Protein AF-H3CJP9-F1 (afdb_monomer)

Mean predicted aligned error: 6.94 Å

Organism: Tetraodon nigroviridis (NCBI:txid99883)

InterPro domains:
  IPR003092 Two pore domain potassium channel, TASK family [PR01095] (7-29)
  IPR003092 Two pore domain potassium channel, TASK family [PR01095] (127-143)
  IPR003092 Two pore domain potassium channel, TASK family [PR01095] (226-240)
  IPR003280 Two pore domain potassium channel [PR01333] (94-122)
  IPR003280 Two pore domain potassium channel [PR01333] (202-211)
  IPR003280 Two pore domain potassium channel [PTHR11003] (4-244)
  IPR013099 Potassium channel domain [PF07885] (80-137)
  IPR013099 Potassium channel domain [PF07885] (171-249)

Foldseek 3Di:
DVVVVVVVVVVVVVVVVVVVVCCVVCVVVVVVVVVVVVVVVVVVCVVCVVQDPVNVVVVVVVVVVCQQVQFDPPDPDRQPGQPDPLSVVVCLLLLLCLLCLVSYDDPDPVRVVVSVVSSVPSNVVLVVVLLVLLVVVVVVLVVVLVVVLVVDPCSVVSSVVSVVVVVVVLCCLQAVVQLVVCCVQVVDDSVVSNVCSCSLLVSVNNNPDDPPSDSVDDDDSVVSVVVSVSSSVSNSVVVNVVVVVVVVVD

Radius of gyration: 23.49 Å; Cα contacts (8 Å, |Δi|>4): 176; chains: 1; bounding box: 61×37×72 Å

Nearest PDB structures (foldseek):
  4xdj-assembly1_A  TM=9.220E-01  e=3.237E-15  Homo sapiens
  4xdl-assembly1_B  TM=9.250E-01  e=2.927E-15  Homo sapiens
  6wm0-assembly1_A  TM=8.971E-01  e=6.810E-16  Mus musculus
  8qz2-assembly1_B  TM=9.172E-01  e=4.603E-15  Homo sapiens
  6v3i-assembly1_B  TM=8.885E-01  e=1.421E-12  Mus musculus

Solvent-accessible surface area (backbone atoms only — not comparable to full-atom values): 13667 Å² total; per-residue (Å²): 110,74,66,59,55,51,52,50,52,52,51,52,49,52,53,51,52,51,50,53,51,49,46,68,70,45,50,62,50,56,55,52,50,52,52,55,49,51,51,52,51,54,47,49,43,66,74,37,76,89,47,49,74,65,58,52,49,52,50,50,48,51,51,52,54,34,43,59,68,37,36,66,80,88,59,95,62,80,55,84,40,59,81,40,75,69,49,43,50,47,51,52,48,28,50,28,64,56,21,50,37,68,70,69,64,68,83,46,72,68,48,42,55,49,47,54,58,47,37,67,57,33,31,61,51,41,53,54,46,34,52,52,49,16,52,51,53,50,50,52,53,50,52,52,25,54,59,47,32,75,76,40,96,57,39,72,63,46,35,53,50,47,53,51,50,54,51,54,50,46,47,42,64,58,40,57,52,50,22,55,52,39,24,70,76,72,66,44,51,67,69,54,23,46,47,40,43,48,37,47,59,70,33,64,17,80,35,87,68,60,86,94,66,56,81,92,56,91,77,62,72,67,54,58,53,49,50,52,50,47,53,55,54,37,38,18,50,50,47,36,52,52,54,54,51,48,68,71,73,109

pLDDT: mean 86.93, std 8.56, range [51.41, 97.75]

Sequence (250 aa):
IPSILLLGVIYMAYVLIGGLVFWNLEGDLGRKDIELLLQSKNRLLKTYTCLNQEGLEDLAQVFIDASKRGLSVKGNHTTDGFWKFTSSAVFAATVVTTIGYGNMSPSSTAGQIFCVFFALFGIPLNVVVLNRVGKYMLAIVKNICTLLEGKTKHKKCACVSVHLVSYLSGVVLFFLVPMTVFQQQEGWSYSQAIYYCFITLSTVGFGDFVADNNPDKVYPEWYSVLMTSWIFFGLAWLSLLINHSIDLLE

Secondary structure (DSSP, 8-state):
-HHHHHHHHHHHHHHHHHHHHHHHHHHHHHHHHHHHHHHHHHHHHHH-TT--HHHHHHHHHHHHHHHHTT---SSS-----S--HHHHHHHHHHHHTT---SSS---SHHHHHHHHHHHHHHHHHHHHHHHHHHHHHHHHHHHHHHHHHTT-S-HHHHHHHHHHHHHHHHHIIIIIHHHHHHHHHH---HHHHHHHHHHHHTT---SSS-TT--TTS---HHHHHHHHHHHHHHHHHHHHHHHHHHHHH-

Structure (mmCIF, N/CA/C/O backbone):
data_AF-H3CJP9-F1
#
_entry.id   AF-H3CJP9-F1
#
loop_
_atom_site.group_PDB
_atom_site.id
_atom_site.type_symbol
_atom_site.label_atom_id
_atom_site.label_alt_id
_atom_site.label_comp_id
_atom_site.label_asym_id
_atom_site.label_entity_id
_atom_site.label_seq_id
_atom_site.pdbx_PDB_ins_code
_atom_site.Cartn_x
_atom_site.Cartn_y
_atom_site.Cartn_z
_atom_site.occupancy
_atom_site.B_iso_or_equiv
_atom_site.auth_seq_id
_atom_site.auth_comp_id
_atom_site.auth_asym_id
_atom_site.auth_atom_id
_atom_site.pdbx_PDB_model_num
ATOM 1 N N . ILE A 1 1 ? -31.375 -16.017 -0.346 1.00 59.56 1 ILE A N 1
ATOM 2 C CA . ILE A 1 1 ? -31.175 -16.157 -1.814 1.00 59.56 1 ILE A CA 1
ATOM 3 C C . ILE A 1 1 ? -31.499 -14.851 -2.555 1.00 59.56 1 ILE A C 1
ATOM 5 O O . ILE A 1 1 ? -30.600 -14.375 -3.238 1.00 59.56 1 ILE A O 1
ATOM 9 N N . PRO A 1 2 ? -32.672 -14.197 -2.378 1.00 65.44 2 PRO A N 1
ATOM 10 C CA . PRO A 1 2 ? -32.975 -12.935 -3.076 1.00 65.44 2 PRO A CA 1
ATOM 11 C C . PRO A 1 2 ? -32.046 -11.776 -2.675 1.00 65.44 2 PRO A C 1
ATOM 13 O O . PRO A 1 2 ? -31.619 -11.001 -3.522 1.00 65.44 2 PRO A O 1
ATOM 16 N N . SER A 1 3 ? -31.672 -11.704 -1.392 1.00 80.94 3 SER A N 1
ATOM 17 C CA . SER A 1 3 ? -30.760 -10.687 -0.849 1.00 80.94 3 SER A CA 1
ATOM 1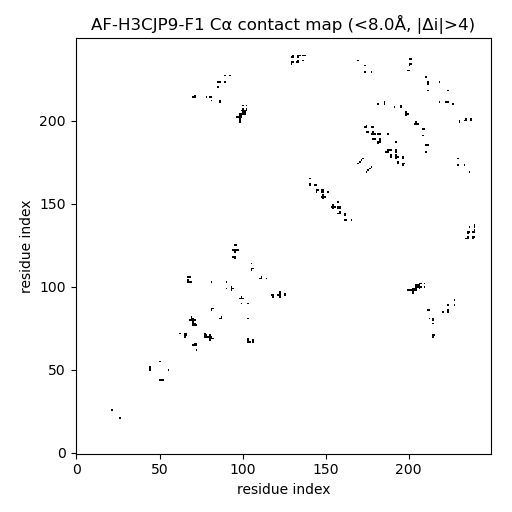8 C C . SER A 1 3 ? -29.322 -10.811 -1.365 1.00 80.94 3 SER A C 1
ATOM 20 O O . SER A 1 3 ? -28.697 -9.804 -1.674 1.00 80.94 3 SER A O 1
ATOM 22 N N . ILE A 1 4 ? -28.809 -12.038 -1.514 1.00 88.94 4 ILE A N 1
ATOM 23 C CA . ILE A 1 4 ? -27.453 -12.298 -2.032 1.00 88.94 4 ILE A CA 1
ATOM 24 C C . ILE A 1 4 ? -27.369 -11.926 -3.516 1.00 88.94 4 ILE A C 1
ATOM 26 O O . ILE A 1 4 ? -26.396 -11.312 -3.945 1.00 88.94 4 ILE A O 1
ATOM 30 N N . LEU A 1 5 ? -28.404 -12.259 -4.293 1.00 90.06 5 LEU A N 1
ATOM 31 C CA . LEU A 1 5 ? -28.456 -11.919 -5.713 1.00 90.06 5 LEU A CA 1
ATOM 32 C C . LEU A 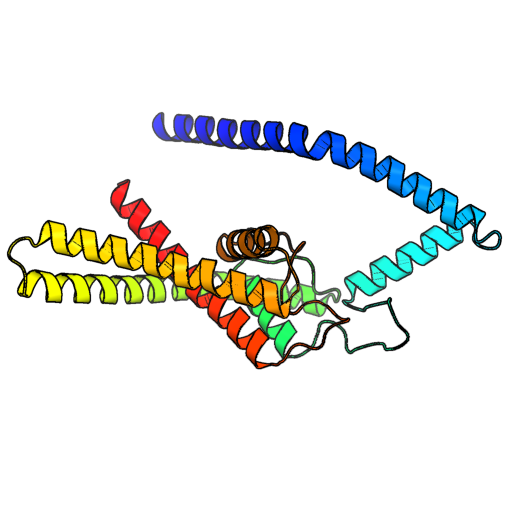1 5 ? -28.550 -10.399 -5.916 1.00 90.06 5 LEU A C 1
ATOM 34 O O . LEU A 1 5 ? -27.840 -9.856 -6.757 1.00 90.06 5 LEU A O 1
ATOM 38 N N . LEU A 1 6 ? -29.342 -9.703 -5.090 1.00 91.69 6 LEU A N 1
ATOM 39 C CA . LEU A 1 6 ? -29.398 -8.239 -5.079 1.00 91.69 6 LEU A CA 1
ATOM 40 C C . LEU A 1 6 ? -28.038 -7.609 -4.737 1.00 91.69 6 LEU A C 1
ATOM 42 O O . LEU A 1 6 ? -27.599 -6.700 -5.438 1.00 91.69 6 LEU A O 1
ATOM 46 N N . LEU A 1 7 ? -27.346 -8.112 -3.708 1.00 90.50 7 LEU A N 1
ATOM 47 C CA . LEU A 1 7 ? -26.014 -7.630 -3.330 1.00 90.50 7 LEU A CA 1
ATOM 48 C C . LEU A 1 7 ? -24.996 -7.833 -4.465 1.00 90.50 7 LEU A C 1
ATOM 50 O O . LEU A 1 7 ? -24.211 -6.933 -4.755 1.00 90.50 7 LEU A O 1
ATOM 54 N N . GLY A 1 8 ? -25.057 -8.978 -5.151 1.00 92.94 8 GLY A N 1
ATOM 55 C CA . GLY A 1 8 ? -24.225 -9.261 -6.321 1.00 92.94 8 GLY A CA 1
ATOM 56 C C . GLY A 1 8 ? -24.466 -8.283 -7.473 1.00 92.94 8 GLY A C 1
ATOM 57 O O . GLY A 1 8 ? -23.509 -7.789 -8.065 1.00 92.94 8 GLY A O 1
ATOM 58 N N . VAL A 1 9 ? -25.727 -7.941 -7.760 1.00 95.19 9 VAL A N 1
ATOM 59 C CA . VAL A 1 9 ? -26.068 -6.943 -8.791 1.00 95.19 9 VAL A CA 1
ATOM 60 C C . VAL A 1 9 ? -25.552 -5.553 -8.412 1.00 95.19 9 VAL A C 1
ATOM 62 O O . VAL A 1 9 ? -24.960 -4.882 -9.256 1.00 95.19 9 VAL A O 1
ATOM 65 N N . ILE A 1 10 ? -25.716 -5.133 -7.152 1.00 94.88 10 ILE A N 1
ATOM 66 C CA . ILE A 1 10 ? -25.197 -3.845 -6.660 1.00 94.88 10 ILE A CA 1
ATOM 67 C C . ILE A 1 10 ? -23.668 -3.795 -6.783 1.00 94.88 10 ILE A C 1
ATOM 69 O O . ILE A 1 10 ? -23.127 -2.805 -7.273 1.00 94.88 10 ILE A O 1
ATOM 73 N N . TYR A 1 11 ? -22.970 -4.866 -6.396 1.00 93.50 11 TYR A N 1
ATOM 74 C CA . TYR A 1 11 ? -21.513 -4.955 -6.507 1.00 93.50 11 TYR A CA 1
ATOM 75 C C . TYR A 1 11 ? -21.036 -4.880 -7.964 1.00 93.50 11 TYR A C 1
ATOM 77 O O . TYR A 1 11 ? -20.139 -4.101 -8.284 1.00 93.50 11 TYR A O 1
ATOM 85 N N . MET A 1 12 ? -21.673 -5.629 -8.869 1.00 96.00 12 MET A N 1
ATOM 86 C CA . MET A 1 12 ? -21.357 -5.573 -10.299 1.00 96.00 12 MET A CA 1
ATOM 87 C C . MET A 1 12 ? -21.584 -4.173 -10.875 1.00 96.00 12 MET A C 1
ATOM 89 O O . MET A 1 12 ? -20.733 -3.667 -11.604 1.00 96.00 12 MET A O 1
ATOM 93 N N . ALA A 1 13 ? -22.693 -3.518 -10.519 1.00 96.69 13 ALA A N 1
ATOM 94 C CA . ALA A 1 13 ? -22.958 -2.144 -10.931 1.00 96.69 13 ALA A CA 1
ATOM 95 C C . ALA A 1 13 ? -21.878 -1.179 -10.414 1.00 96.69 13 ALA A C 1
ATOM 97 O O . ALA A 1 13 ? -21.388 -0.355 -11.181 1.00 96.69 13 ALA A O 1
ATOM 98 N N . TYR A 1 14 ? -21.456 -1.314 -9.153 1.00 95.25 14 TYR A N 1
ATOM 99 C CA . TYR A 1 14 ? -20.388 -0.501 -8.563 1.00 95.25 14 TYR A CA 1
ATOM 100 C C . TYR A 1 14 ? -19.060 -0.638 -9.327 1.00 95.25 14 TYR A C 1
ATOM 102 O O . TYR A 1 14 ? -18.451 0.371 -9.684 1.00 95.25 14 TYR A O 1
ATOM 110 N N . VAL A 1 15 ? -18.644 -1.868 -9.652 1.00 96.69 15 VAL A N 1
ATOM 111 C CA . VAL A 1 15 ? -17.416 -2.125 -10.429 1.00 96.69 15 VAL A CA 1
ATOM 112 C C . VAL A 1 15 ? -17.517 -1.551 -11.845 1.00 96.69 15 VAL A C 1
ATOM 114 O O . VAL A 1 15 ? -16.573 -0.917 -12.315 1.00 96.69 15 VAL A O 1
ATOM 117 N N . LEU A 1 16 ? -18.660 -1.718 -12.519 1.00 97.31 16 LEU A N 1
ATOM 118 C CA . LEU A 1 16 ? -18.869 -1.188 -13.872 1.00 97.31 16 LEU A CA 1
ATOM 119 C C . LEU A 1 16 ? -18.861 0.344 -13.907 1.00 97.31 16 LEU A C 1
ATOM 121 O O . LEU A 1 16 ? -18.252 0.928 -14.803 1.00 97.31 16 LEU A O 1
ATOM 125 N N . ILE A 1 17 ? -19.489 0.998 -12.925 1.00 97.38 17 ILE A N 1
ATOM 126 C CA . ILE A 1 17 ? -19.452 2.461 -12.785 1.00 97.38 17 ILE A CA 1
ATOM 127 C C . ILE A 1 17 ? -18.011 2.925 -12.553 1.00 97.38 17 ILE A C 1
ATOM 129 O O . ILE A 1 17 ? -17.559 3.846 -13.230 1.00 97.38 17 ILE A O 1
ATOM 133 N N . GLY A 1 18 ? -17.268 2.264 -11.659 1.00 96.12 18 GLY A N 1
ATOM 134 C CA . GLY A 1 18 ? -15.852 2.563 -11.431 1.00 96.12 18 GLY A CA 1
ATOM 135 C C . GLY A 1 18 ? -15.016 2.436 -12.707 1.00 96.12 18 GLY A C 1
ATOM 136 O O . GLY A 1 18 ? -14.274 3.354 -13.049 1.00 96.12 18 GLY A O 1
ATOM 137 N N . GLY A 1 19 ? -15.193 1.348 -13.461 1.00 96.00 19 GLY A N 1
ATOM 138 C CA . GLY A 1 19 ? -14.517 1.135 -14.743 1.00 96.00 19 GLY A CA 1
ATOM 139 C C . GLY A 1 19 ? -14.846 2.207 -15.785 1.00 96.00 19 GLY A C 1
ATOM 140 O O . GLY A 1 19 ? -13.946 2.694 -16.466 1.00 96.00 19 GLY A O 1
ATOM 141 N N . LEU A 1 20 ? -16.111 2.634 -15.872 1.00 96.81 20 LEU A N 1
ATOM 142 C CA . LEU A 1 20 ? -16.529 3.725 -16.756 1.00 96.81 20 LEU A CA 1
ATOM 143 C C . LEU A 1 20 ? -15.861 5.050 -16.369 1.00 96.81 20 LEU A C 1
ATOM 145 O O . LEU A 1 20 ? -15.398 5.781 -17.243 1.00 96.81 20 LEU A O 1
ATOM 149 N N . VAL A 1 21 ? -15.797 5.362 -15.073 1.00 96.56 21 VAL A N 1
ATOM 150 C CA . VAL A 1 21 ? -15.153 6.585 -14.576 1.00 96.56 21 VAL A CA 1
ATOM 151 C C . VAL A 1 21 ? -13.659 6.569 -14.890 1.00 96.56 21 VAL A C 1
ATOM 153 O O . VAL A 1 21 ? -13.170 7.523 -15.489 1.00 96.56 21 VAL A O 1
ATOM 156 N N . PHE A 1 22 ? -12.945 5.480 -14.586 1.00 94.94 22 PHE A N 1
ATOM 157 C CA . PHE A 1 22 ? -11.521 5.365 -14.922 1.00 94.94 22 PHE A CA 1
ATOM 158 C C . PHE A 1 22 ? -11.269 5.447 -16.426 1.00 94.94 22 PHE A C 1
ATOM 160 O O . PHE A 1 22 ? -10.343 6.130 -16.848 1.00 94.94 22 PHE A O 1
ATOM 167 N N . TRP A 1 23 ? -12.109 4.817 -17.249 1.00 94.06 23 TRP A N 1
ATOM 168 C CA . TRP A 1 23 ? -11.964 4.903 -18.700 1.00 94.06 23 TRP A CA 1
ATOM 169 C C . TRP A 1 23 ? -12.112 6.338 -19.219 1.00 94.06 23 TRP A C 1
ATOM 171 O O . TRP A 1 23 ? -11.350 6.744 -20.092 1.00 94.06 23 TRP A O 1
ATOM 181 N N . ASN A 1 24 ? -13.032 7.128 -18.662 1.00 93.56 24 ASN A N 1
ATOM 182 C CA . ASN A 1 24 ? -13.192 8.531 -19.054 1.00 93.56 24 ASN A CA 1
ATOM 183 C C . ASN A 1 24 ? -12.067 9.432 -18.526 1.00 93.56 24 ASN A C 1
ATOM 185 O O . ASN A 1 24 ? -11.650 10.348 -19.227 1.00 93.56 24 ASN A O 1
ATOM 189 N N . LEU A 1 25 ? -11.588 9.196 -17.302 1.00 92.12 25 LEU A N 1
ATOM 190 C CA . LEU A 1 25 ? -10.541 10.020 -16.694 1.00 92.12 25 LEU A CA 1
ATOM 191 C C . LEU A 1 25 ? -9.154 9.724 -17.284 1.00 92.12 25 LEU A C 1
ATOM 193 O O . LEU A 1 25 ? -8.426 10.654 -17.616 1.00 92.12 25 LEU A O 1
ATOM 197 N N . GLU A 1 26 ? -8.813 8.446 -17.456 1.00 92.12 26 GLU A N 1
ATOM 198 C CA . GLU A 1 26 ? -7.465 7.991 -17.832 1.00 92.12 26 GLU A CA 1
ATOM 199 C C . GLU A 1 26 ? -7.353 7.565 -19.305 1.00 92.12 26 GLU A C 1
ATOM 201 O O . GLU A 1 26 ? -6.262 7.549 -19.877 1.00 92.12 26 GLU A O 1
ATOM 206 N N . GLY A 1 27 ? -8.467 7.227 -19.966 1.00 87.88 27 GLY A N 1
ATOM 207 C CA . GLY A 1 27 ? -8.445 6.664 -21.322 1.00 87.88 27 GLY A CA 1
ATOM 208 C C . GLY A 1 27 ? -7.881 7.615 -22.380 1.00 87.88 27 GLY A C 1
ATOM 209 O O . GLY A 1 27 ? -7.153 7.180 -23.277 1.00 87.88 27 GLY A O 1
ATOM 210 N N . ASP A 1 28 ? -8.172 8.911 -22.262 1.00 85.69 28 ASP A N 1
ATOM 211 C CA . ASP A 1 28 ? -7.624 9.932 -23.161 1.00 85.69 28 ASP A CA 1
ATOM 212 C C . ASP A 1 28 ? -6.183 10.320 -22.797 1.00 85.69 28 ASP A C 1
ATOM 214 O O . ASP A 1 28 ? -5.397 10.656 -23.690 1.00 85.69 28 ASP A O 1
ATOM 218 N N . LEU A 1 29 ? -5.811 10.239 -21.513 1.00 85.62 29 LEU A N 1
ATOM 219 C CA . LEU A 1 29 ? -4.439 10.471 -21.047 1.00 85.62 29 LEU A CA 1
ATOM 220 C C . LEU A 1 29 ? -3.489 9.420 -21.624 1.00 85.62 29 LEU A C 1
ATOM 222 O O . LEU A 1 29 ? -2.498 9.784 -22.254 1.00 85.62 29 LEU A O 1
ATOM 226 N N . GLY A 1 30 ? -3.857 8.136 -21.561 1.00 81.44 30 GLY A N 1
ATOM 227 C CA . GLY A 1 30 ? -3.041 7.058 -22.127 1.00 81.44 30 GLY A CA 1
ATOM 228 C C . GLY A 1 30 ? -2.770 7.221 -23.629 1.00 81.44 30 GLY A C 1
ATOM 229 O O . GLY A 1 30 ? -1.679 6.912 -24.107 1.00 81.44 30 GLY A O 1
ATOM 230 N N . ARG A 1 31 ? -3.727 7.768 -24.392 1.00 80.69 31 ARG A N 1
ATOM 231 C CA . ARG A 1 31 ? -3.542 8.049 -25.828 1.00 80.69 31 ARG A CA 1
ATOM 232 C C . ARG A 1 31 ? -2.556 9.194 -26.078 1.00 80.69 31 ARG A C 1
ATOM 234 O O . ARG A 1 31 ? -1.723 9.082 -26.977 1.00 80.69 31 ARG A O 1
ATOM 241 N N . LYS A 1 32 ? -2.619 10.261 -25.275 1.00 84.00 32 LYS A N 1
ATOM 242 C CA . LYS A 1 32 ? -1.661 11.380 -25.333 1.00 84.00 32 LYS A CA 1
ATOM 243 C C . LYS A 1 32 ? -0.256 10.942 -24.926 1.00 84.00 32 LYS A C 1
ATOM 245 O O . LYS A 1 32 ? 0.711 11.325 -25.581 1.00 84.00 32 LYS A O 1
ATOM 250 N N . ASP A 1 33 ? -0.143 10.098 -23.906 1.00 85.69 33 ASP A N 1
ATOM 251 C CA . ASP A 1 33 ? 1.144 9.584 -23.434 1.00 85.69 33 ASP A CA 1
ATOM 252 C C . ASP A 1 33 ? 1.839 8.716 -24.485 1.00 85.69 33 ASP A C 1
ATOM 254 O O . ASP A 1 33 ? 3.049 8.838 -24.676 1.00 85.69 33 ASP A O 1
ATOM 258 N N . ILE A 1 34 ? 1.087 7.908 -25.244 1.00 87.31 34 ILE A N 1
ATOM 259 C CA . ILE A 1 34 ? 1.632 7.153 -26.384 1.00 87.31 34 ILE A CA 1
ATOM 260 C C . ILE A 1 34 ? 2.230 8.100 -27.430 1.00 87.31 34 ILE A C 1
ATOM 262 O O . ILE A 1 34 ? 3.335 7.856 -27.918 1.00 87.31 34 ILE A O 1
ATOM 266 N N . GLU A 1 35 ? 1.534 9.184 -27.774 1.00 87.69 35 GLU A N 1
ATOM 267 C CA . GLU A 1 35 ? 2.033 10.145 -28.760 1.00 87.69 35 GLU A CA 1
ATOM 268 C C . GLU A 1 35 ? 3.310 10.842 -28.270 1.00 87.69 35 GLU A C 1
ATOM 270 O O . GLU A 1 35 ? 4.304 10.904 -28.999 1.00 87.69 35 GLU A O 1
ATOM 275 N N . LEU A 1 36 ? 3.334 11.285 -27.011 1.00 89.19 36 LEU A N 1
ATOM 276 C CA . LEU A 1 36 ? 4.516 11.880 -26.379 1.00 89.19 36 LEU A CA 1
ATOM 277 C C . LEU A 1 36 ? 5.695 10.901 -26.307 1.00 89.19 36 LEU A C 1
ATOM 279 O O . LEU A 1 36 ? 6.853 11.291 -26.515 1.00 89.19 36 LEU A O 1
ATOM 283 N N . LEU A 1 37 ? 5.418 9.625 -26.042 1.00 87.88 37 LEU A N 1
ATOM 284 C CA . LEU A 1 37 ? 6.422 8.568 -25.988 1.00 87.88 37 LEU A CA 1
ATOM 285 C C . LEU A 1 37 ? 7.002 8.294 -27.377 1.00 87.88 37 LEU A C 1
ATOM 287 O O . LEU A 1 37 ? 8.223 8.227 -27.524 1.00 87.88 37 LEU A O 1
ATOM 291 N N . LEU A 1 38 ? 6.165 8.225 -28.415 1.00 89.06 38 LEU A N 1
ATOM 292 C CA . LEU A 1 38 ? 6.611 8.091 -29.805 1.00 89.06 38 LEU A CA 1
ATOM 293 C C . LEU A 1 38 ? 7.425 9.304 -30.265 1.00 89.06 38 LEU A C 1
ATOM 295 O O . LEU A 1 38 ? 8.458 9.143 -30.918 1.00 89.06 38 LEU A O 1
ATOM 299 N N . GLN A 1 39 ? 7.016 10.519 -29.895 1.00 91.88 39 GLN A N 1
ATOM 300 C CA . GLN A 1 39 ? 7.791 11.731 -30.167 1.00 91.88 39 GLN A CA 1
ATOM 301 C C . GLN A 1 39 ? 9.154 11.698 -29.465 1.00 91.88 39 GLN A C 1
ATOM 303 O O . GLN A 1 39 ? 10.174 11.988 -30.091 1.00 91.88 39 GLN A O 1
ATOM 308 N N . SER A 1 40 ? 9.199 11.290 -28.195 1.00 90.31 40 SER A N 1
ATOM 309 C CA . SER A 1 40 ? 10.449 11.145 -27.438 1.00 90.31 40 SER A CA 1
ATOM 310 C C . SER A 1 40 ? 11.362 10.070 -28.030 1.00 90.31 40 SER A C 1
ATOM 312 O O . SER A 1 40 ? 12.563 10.306 -28.170 1.00 90.31 40 SER A O 1
ATOM 314 N N . LYS A 1 41 ? 10.797 8.936 -28.460 1.00 89.88 41 LYS A N 1
ATOM 315 C CA . LYS A 1 41 ? 11.501 7.865 -29.179 1.00 89.88 41 LYS A CA 1
ATOM 316 C C . LYS A 1 41 ? 12.117 8.378 -30.483 1.00 89.88 41 LYS A C 1
ATOM 318 O O . LYS A 1 41 ? 13.315 8.230 -30.706 1.00 89.88 41 LYS A O 1
ATOM 323 N N . ASN A 1 42 ? 11.322 9.054 -31.312 1.00 89.94 42 ASN A N 1
ATOM 324 C CA . ASN A 1 42 ? 11.781 9.626 -32.579 1.00 89.94 42 ASN A CA 1
ATOM 325 C C . ASN A 1 42 ? 12.840 10.714 -32.380 1.00 89.94 42 ASN A C 1
ATOM 327 O O . ASN A 1 42 ? 13.772 10.823 -33.176 1.00 89.94 42 ASN A O 1
ATOM 331 N N . ARG A 1 43 ? 12.720 11.515 -31.316 1.00 93.00 43 ARG A N 1
ATOM 332 C CA . ARG A 1 43 ? 13.732 12.506 -30.937 1.00 93.00 43 ARG A CA 1
ATOM 333 C C . ARG A 1 43 ? 15.063 11.828 -30.620 1.00 93.00 43 ARG A C 1
ATOM 335 O O . ARG A 1 43 ? 16.074 12.251 -31.164 1.00 93.00 43 ARG A O 1
ATOM 342 N N . LEU A 1 44 ? 15.063 10.762 -29.817 1.00 91.44 44 LEU A N 1
ATOM 343 C CA . LEU A 1 44 ? 16.284 10.022 -29.476 1.00 91.44 44 LEU A CA 1
ATOM 344 C C . LEU A 1 44 ? 16.966 9.426 -30.715 1.00 91.44 44 LEU A C 1
ATOM 346 O O . LEU A 1 44 ? 18.160 9.644 -30.896 1.00 91.44 44 LEU A O 1
ATOM 350 N N . LEU A 1 45 ? 16.212 8.764 -31.599 1.00 90.81 45 LEU A N 1
ATOM 351 C CA . LEU A 1 45 ? 16.757 8.185 -32.838 1.00 90.81 45 LEU A CA 1
ATOM 352 C C . LEU A 1 45 ? 17.324 9.249 -33.795 1.00 90.81 45 LEU A C 1
ATOM 354 O O . LEU A 1 45 ? 18.302 9.001 -34.493 1.00 90.81 45 LEU A O 1
ATOM 358 N N . LYS A 1 46 ? 16.738 10.454 -33.829 1.00 91.56 46 LYS A N 1
ATOM 359 C CA . LYS A 1 46 ? 17.264 11.574 -34.632 1.00 91.56 46 LYS A CA 1
ATOM 360 C C . LYS A 1 46 ? 18.504 12.216 -34.015 1.00 91.56 46 LYS A C 1
ATOM 362 O O . LYS A 1 46 ? 19.396 12.627 -34.751 1.00 91.56 46 LYS A O 1
ATOM 367 N N . THR A 1 47 ? 18.549 12.349 -32.690 1.00 95.00 47 THR A N 1
ATOM 368 C CA . THR A 1 47 ? 19.691 12.936 -31.975 1.00 95.00 47 THR A CA 1
ATOM 369 C C . THR A 1 47 ? 20.906 12.010 -32.007 1.00 95.00 47 THR A C 1
ATOM 371 O O . THR A 1 47 ? 22.024 12.483 -32.192 1.00 95.00 47 THR A O 1
ATOM 374 N N . TYR A 1 48 ? 20.691 10.702 -31.867 1.00 91.69 48 TYR A N 1
ATOM 375 C CA . TYR A 1 48 ? 21.743 9.691 -31.861 1.00 91.69 48 TYR A CA 1
ATOM 376 C C . TYR A 1 48 ? 21.648 8.837 -33.123 1.00 91.69 48 TYR A C 1
ATOM 378 O O . TYR A 1 48 ? 21.097 7.745 -33.107 1.00 91.69 48 TYR A O 1
ATOM 386 N N . THR A 1 49 ? 22.210 9.329 -34.227 1.00 88.75 49 THR A N 1
ATOM 387 C CA . THR A 1 49 ? 22.146 8.656 -35.539 1.00 88.75 49 THR A CA 1
ATOM 388 C C . THR A 1 49 ? 22.862 7.303 -35.582 1.00 88.75 49 THR A C 1
ATOM 390 O O . THR A 1 49 ? 22.593 6.497 -36.469 1.00 88.75 49 THR A O 1
ATOM 393 N N . CYS A 1 50 ? 23.758 7.035 -34.628 1.00 91.44 50 CYS A N 1
ATOM 394 C CA . CYS A 1 50 ? 24.383 5.727 -34.434 1.00 91.44 50 CYS A CA 1
ATOM 395 C C . CYS A 1 50 ? 23.473 4.707 -33.726 1.00 91.44 50 CYS A C 1
ATOM 397 O O . CYS A 1 50 ? 23.789 3.520 -33.737 1.00 91.44 50 CYS A O 1
ATOM 399 N N . LEU A 1 51 ? 22.369 5.149 -33.113 1.00 90.94 51 LEU A N 1
ATOM 400 C CA . LEU A 1 51 ? 21.402 4.296 -32.431 1.00 90.94 51 LEU A CA 1
ATOM 401 C C . LEU A 1 51 ? 20.278 3.929 -33.404 1.00 90.94 51 LEU A C 1
ATOM 403 O O . LEU A 1 51 ? 19.457 4.766 -33.780 1.00 90.94 51 LEU A O 1
ATOM 407 N N . ASN A 1 52 ? 20.240 2.666 -33.816 1.00 89.88 52 ASN A N 1
ATOM 408 C CA . ASN A 1 52 ? 19.149 2.120 -34.613 1.00 89.88 52 ASN A CA 1
ATOM 409 C C . ASN A 1 52 ? 17.975 1.669 -33.717 1.00 89.88 52 ASN A C 1
ATOM 411 O O . ASN A 1 52 ? 18.051 1.680 -32.488 1.00 89.88 52 ASN A O 1
ATOM 415 N N . GLN A 1 53 ? 16.865 1.276 -34.347 1.00 88.75 53 GLN A N 1
ATOM 416 C CA . GLN A 1 53 ? 15.654 0.841 -33.645 1.00 88.75 53 GLN A CA 1
ATOM 417 C C . GLN A 1 53 ? 15.902 -0.372 -32.732 1.00 88.75 53 GLN A C 1
ATOM 419 O O . GLN A 1 53 ? 15.414 -0.382 -31.606 1.00 88.75 53 GLN A O 1
ATOM 424 N N . GLU A 1 54 ? 16.682 -1.343 -33.208 1.00 90.25 54 GLU A N 1
ATOM 425 C CA . GLU A 1 54 ? 17.057 -2.556 -32.472 1.00 90.25 54 GLU A CA 1
ATOM 426 C C . GLU A 1 54 ? 17.919 -2.225 -31.246 1.00 90.25 54 GLU A C 1
ATOM 428 O O . GLU A 1 54 ? 17.577 -2.606 -30.135 1.00 90.25 54 GLU A O 1
ATOM 433 N N . GLY A 1 55 ? 18.950 -1.388 -31.399 1.00 89.81 55 GLY A N 1
ATOM 434 C CA . GLY A 1 55 ? 19.793 -0.964 -30.280 1.00 89.81 55 GLY A CA 1
ATOM 435 C C . GLY A 1 55 ? 19.038 -0.158 -29.219 1.00 89.81 55 GLY A C 1
ATOM 436 O O . GLY A 1 55 ? 19.366 -0.232 -28.036 1.00 89.81 55 GLY A O 1
ATOM 437 N N . LEU A 1 56 ? 18.003 0.599 -29.607 1.00 89.69 56 LEU A N 1
ATOM 438 C CA . LEU A 1 56 ? 17.127 1.272 -28.644 1.00 89.69 56 LEU A CA 1
ATOM 439 C C . LEU A 1 56 ? 16.239 0.275 -27.882 1.00 89.69 56 LEU A C 1
ATOM 441 O O . LEU A 1 56 ? 15.988 0.474 -26.694 1.00 89.69 56 LEU A O 1
ATOM 445 N N . GLU A 1 57 ? 15.761 -0.776 -28.547 1.00 89.38 57 GLU A N 1
ATOM 446 C CA . GLU A 1 57 ? 15.003 -1.858 -27.910 1.00 89.38 57 GLU A CA 1
ATOM 447 C C . GLU A 1 57 ? 15.883 -2.671 -26.957 1.00 89.38 57 GLU A C 1
ATOM 449 O O . GLU A 1 57 ? 15.473 -2.904 -25.820 1.00 89.38 57 GLU A O 1
ATOM 454 N N . ASP A 1 58 ? 17.113 -2.998 -27.353 1.00 90.62 58 ASP A N 1
ATOM 455 C CA . ASP A 1 58 ? 18.099 -3.659 -26.493 1.00 90.62 58 ASP A CA 1
ATOM 456 C C . ASP A 1 58 ? 18.418 -2.814 -25.260 1.00 90.62 58 ASP A C 1
ATOM 458 O O . ASP A 1 58 ? 18.415 -3.313 -24.133 1.00 90.62 58 ASP A O 1
ATOM 462 N N . LEU A 1 59 ? 18.626 -1.506 -25.444 1.00 88.62 59 LEU A N 1
ATOM 463 C CA . LEU A 1 59 ? 18.829 -0.587 -24.329 1.00 88.62 59 LEU A CA 1
ATOM 464 C C . LEU A 1 59 ? 17.616 -0.596 -23.390 1.00 88.62 59 LEU A C 1
ATOM 466 O O . LEU A 1 59 ? 17.781 -0.703 -22.175 1.00 88.62 59 LEU A O 1
ATOM 470 N N . ALA A 1 60 ? 16.399 -0.523 -23.935 1.00 88.06 60 ALA A N 1
ATOM 471 C CA . ALA A 1 60 ? 15.176 -0.594 -23.142 1.00 88.06 60 ALA A CA 1
ATOM 472 C C . ALA A 1 60 ? 15.067 -1.919 -22.368 1.00 88.06 60 ALA A C 1
ATOM 474 O O . ALA A 1 60 ? 14.694 -1.898 -21.195 1.00 88.06 60 ALA A O 1
ATOM 475 N N . GLN A 1 61 ? 15.451 -3.050 -22.970 1.00 88.62 61 GLN A N 1
ATOM 476 C CA . GLN A 1 61 ? 15.501 -4.346 -22.285 1.00 88.62 61 GLN A CA 1
ATOM 477 C C . GLN A 1 61 ? 16.504 -4.345 -21.131 1.00 88.62 61 GLN A C 1
ATOM 479 O O . GLN A 1 61 ? 16.160 -4.781 -20.034 1.00 88.62 61 GLN A O 1
ATOM 484 N N . VAL A 1 62 ? 17.699 -3.778 -21.319 1.00 86.75 62 VAL A N 1
ATOM 485 C CA . VAL A 1 62 ? 18.691 -3.637 -20.239 1.00 86.75 62 VAL A CA 1
ATOM 486 C C . VAL A 1 62 ? 18.120 -2.832 -19.067 1.00 86.75 62 VAL A C 1
ATOM 488 O O . VAL A 1 62 ? 18.280 -3.234 -17.913 1.00 86.75 62 VAL A O 1
ATOM 491 N N . PHE A 1 63 ? 17.409 -1.732 -19.337 1.00 83.75 63 PHE A N 1
ATOM 492 C CA . PHE A 1 63 ? 16.738 -0.952 -18.291 1.00 83.75 63 PHE A CA 1
ATOM 493 C C . PHE A 1 63 ? 15.637 -1.750 -17.579 1.00 83.75 63 PHE A C 1
ATOM 495 O O . PHE A 1 63 ? 15.558 -1.709 -16.350 1.00 83.75 63 PHE A O 1
ATOM 502 N N . ILE A 1 64 ? 14.806 -2.489 -18.321 1.00 83.19 64 ILE A N 1
ATOM 503 C CA . ILE A 1 64 ? 13.738 -3.328 -17.755 1.00 83.19 64 ILE A CA 1
ATOM 504 C C . ILE A 1 64 ? 14.332 -4.425 -16.864 1.00 83.19 64 ILE A C 1
ATOM 506 O O . ILE A 1 64 ? 13.855 -4.636 -15.749 1.00 83.19 64 ILE A O 1
ATOM 510 N N . ASP A 1 65 ? 15.385 -5.103 -17.312 1.00 82.88 65 ASP A N 1
ATOM 511 C CA . ASP A 1 65 ? 16.031 -6.178 -16.558 1.00 82.88 65 ASP A CA 1
ATOM 512 C C . ASP A 1 65 ? 16.761 -5.666 -15.315 1.00 82.88 65 ASP A C 1
ATOM 514 O O . ASP A 1 65 ? 16.687 -6.292 -14.253 1.00 82.88 65 ASP A O 1
ATOM 518 N N . ALA A 1 66 ? 17.423 -4.511 -15.409 1.00 79.62 66 ALA A N 1
ATOM 519 C CA . ALA A 1 66 ? 18.016 -3.847 -14.254 1.00 79.62 66 ALA A CA 1
ATOM 520 C C . ALA A 1 66 ? 16.939 -3.441 -13.235 1.00 79.62 66 ALA A C 1
ATOM 522 O O . ALA A 1 66 ? 17.075 -3.741 -12.048 1.00 79.62 66 ALA A O 1
ATOM 523 N N . SER A 1 67 ? 15.829 -2.861 -13.701 1.00 77.06 67 SER A N 1
ATOM 524 C CA . SER A 1 67 ? 14.691 -2.485 -12.857 1.00 77.06 67 SER A CA 1
ATOM 525 C C . SER A 1 67 ? 14.062 -3.698 -12.163 1.00 77.06 67 SER A C 1
ATOM 527 O O . SER A 1 67 ? 13.880 -3.668 -10.948 1.00 77.06 67 SER A O 1
ATOM 529 N N . LYS A 1 68 ? 13.843 -4.813 -12.877 1.00 75.31 68 LYS A N 1
ATOM 530 C CA . LYS A 1 68 ? 13.347 -6.081 -12.297 1.00 75.31 68 LYS A CA 1
ATOM 531 C C . LYS A 1 68 ? 14.266 -6.650 -11.216 1.00 75.31 68 LYS A C 1
ATOM 533 O O . LYS A 1 68 ? 13.797 -7.305 -10.290 1.00 75.31 68 LYS A O 1
ATOM 538 N N . ARG A 1 69 ? 15.578 -6.435 -11.336 1.00 73.94 69 ARG A N 1
ATOM 539 C CA . ARG A 1 69 ? 16.575 -6.842 -10.327 1.00 73.94 69 ARG A CA 1
ATOM 540 C C . ARG A 1 69 ? 16.729 -5.829 -9.197 1.00 73.94 69 ARG A C 1
ATOM 542 O O . ARG A 1 69 ? 17.473 -6.087 -8.254 1.00 73.94 69 ARG A O 1
ATOM 549 N N . GLY A 1 70 ? 16.027 -4.707 -9.282 1.00 70.69 70 GLY A N 1
ATOM 550 C CA . GLY A 1 70 ? 16.073 -3.656 -8.289 1.00 70.69 70 GLY A CA 1
ATOM 551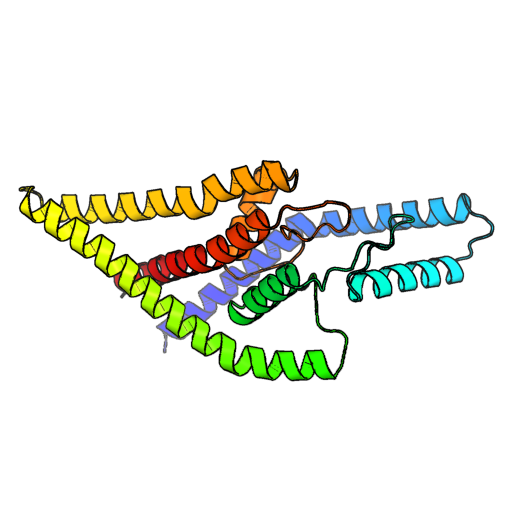 C C . GLY A 1 70 ? 17.344 -2.817 -8.322 1.00 70.69 70 GLY A C 1
ATOM 552 O O . GLY A 1 70 ? 17.835 -2.404 -7.272 1.00 70.69 70 GLY A O 1
ATOM 553 N N . LEU A 1 71 ? 17.905 -2.623 -9.515 1.00 75.19 71 LEU A N 1
ATOM 554 C CA . LEU A 1 71 ? 19.118 -1.850 -9.752 1.00 75.19 71 LEU A CA 1
ATOM 555 C C . LEU A 1 71 ? 18.769 -0.524 -10.435 1.00 75.19 71 LEU A C 1
ATOM 557 O O . LEU A 1 71 ? 18.007 -0.498 -11.405 1.00 75.19 71 LEU A O 1
ATOM 561 N N . SER A 1 72 ? 19.361 0.574 -9.957 1.00 69.62 72 SER A N 1
ATOM 562 C CA . SER A 1 72 ? 19.309 1.858 -10.661 1.00 69.62 72 SER A CA 1
ATOM 563 C C . SER A 1 72 ? 20.360 1.880 -11.764 1.00 69.62 72 SER A C 1
ATOM 565 O O . SER A 1 72 ? 21.536 1.623 -11.520 1.00 69.62 72 SER A O 1
ATOM 567 N N . VAL A 1 73 ? 19.935 2.215 -12.981 1.00 71.00 73 VAL A N 1
ATOM 568 C CA . VAL A 1 73 ? 20.831 2.460 -14.129 1.00 71.00 73 VAL A CA 1
ATOM 569 C C . VAL A 1 73 ? 21.185 3.954 -14.228 1.00 71.00 73 VAL A C 1
ATOM 571 O O . VAL A 1 73 ? 22.005 4.374 -15.043 1.00 71.00 73 VAL A O 1
ATOM 574 N N . LYS A 1 74 ? 20.567 4.797 -13.391 1.00 64.88 74 LYS A N 1
ATOM 575 C CA . LYS A 1 74 ? 20.707 6.252 -13.423 1.00 64.88 74 LYS A CA 1
ATOM 576 C C . LYS A 1 74 ? 21.901 6.698 -12.569 1.00 64.88 74 LYS A C 1
ATOM 578 O O . LYS A 1 74 ? 21.737 7.305 -11.522 1.00 64.88 74 LYS A O 1
ATOM 583 N N . GLY A 1 75 ? 23.119 6.409 -13.019 1.00 62.62 75 GLY A N 1
ATOM 584 C CA . GLY A 1 75 ? 24.344 6.896 -12.374 1.00 62.62 75 GLY A CA 1
ATOM 585 C C . GLY A 1 75 ? 25.549 5.979 -12.562 1.00 62.62 75 GLY A C 1
ATOM 586 O O . GLY A 1 75 ? 25.421 4.851 -13.020 1.00 62.62 75 GLY A O 1
ATOM 587 N N . ASN A 1 76 ? 26.735 6.473 -12.189 1.00 54.75 76 ASN A N 1
ATOM 588 C CA . ASN A 1 76 ? 27.983 5.693 -12.190 1.00 54.75 76 ASN A CA 1
ATOM 589 C C . ASN A 1 76 ? 28.213 4.936 -10.866 1.00 54.75 76 ASN A C 1
ATOM 591 O O . ASN A 1 76 ? 29.226 4.268 -10.686 1.00 54.75 76 ASN A O 1
ATOM 595 N N . HIS A 1 77 ? 27.301 5.089 -9.904 1.00 52.78 77 HIS A N 1
ATOM 596 C CA . HIS A 1 77 ? 27.320 4.355 -8.650 1.00 52.78 77 HIS A CA 1
ATOM 597 C C . HIS A 1 77 ? 26.269 3.259 -8.763 1.00 52.78 77 HIS A C 1
ATOM 599 O O . HIS A 1 77 ? 25.074 3.545 -8.755 1.00 52.78 77 HIS A O 1
ATOM 605 N N . THR A 1 78 ? 26.702 2.005 -8.856 1.00 51.41 78 THR A N 1
ATOM 606 C CA . THR A 1 78 ? 25.837 0.871 -8.534 1.00 51.41 78 THR A CA 1
ATOM 607 C C . THR A 1 78 ? 25.616 0.907 -7.026 1.00 51.41 78 THR A C 1
ATOM 609 O O . THR A 1 78 ? 26.341 0.257 -6.274 1.00 51.41 78 THR A O 1
ATOM 612 N N . THR A 1 79 ? 24.703 1.756 -6.552 1.00 53.59 79 THR A N 1
ATOM 613 C CA . THR A 1 79 ? 24.260 1.683 -5.162 1.00 53.59 79 THR A CA 1
ATOM 614 C C . THR A 1 79 ? 23.684 0.290 -4.936 1.00 53.59 79 THR A C 1
ATOM 616 O O . THR A 1 79 ? 23.017 -0.260 -5.815 1.00 53.59 79 THR A O 1
ATOM 619 N N . ASP A 1 80 ? 24.011 -0.304 -3.785 1.00 57.50 80 ASP A N 1
ATOM 620 C CA . ASP A 1 80 ? 23.484 -1.600 -3.362 1.00 57.50 80 ASP A CA 1
ATOM 621 C C . ASP A 1 80 ? 21.979 -1.636 -3.642 1.00 57.50 80 ASP A C 1
ATOM 623 O O . ASP A 1 80 ? 21.242 -0.785 -3.130 1.00 57.50 80 ASP A O 1
ATOM 627 N N . GLY A 1 81 ? 21.560 -2.565 -4.508 1.00 63.56 81 GLY A N 1
ATOM 628 C CA . GLY A 1 81 ? 20.189 -2.660 -5.005 1.00 63.56 81 GLY A CA 1
ATOM 629 C C . GLY A 1 81 ? 19.154 -2.815 -3.890 1.00 63.56 81 GLY A C 1
ATOM 630 O O . GLY A 1 81 ? 19.478 -2.898 -2.705 1.00 63.56 81 GLY A O 1
ATOM 631 N N . PHE A 1 82 ? 17.877 -2.902 -4.256 1.00 70.50 82 PHE A N 1
ATOM 632 C CA . PHE A 1 82 ? 16.796 -2.869 -3.264 1.00 70.50 82 PHE A CA 1
ATOM 633 C C . PHE A 1 82 ? 16.784 -4.023 -2.241 1.00 70.50 82 PHE A C 1
ATOM 635 O O . PHE A 1 82 ? 16.055 -3.943 -1.259 1.00 70.50 82 PHE A O 1
ATOM 642 N N . TRP A 1 83 ? 17.588 -5.077 -2.398 1.00 78.81 83 TRP A N 1
ATOM 643 C CA . TRP A 1 83 ? 17.656 -6.219 -1.473 1.00 78.81 83 TRP A CA 1
ATOM 644 C C . TRP A 1 83 ? 18.658 -6.016 -0.317 1.00 78.81 83 TRP A C 1
ATOM 646 O O . TRP A 1 83 ? 19.539 -6.843 -0.086 1.00 78.81 83 TRP A O 1
ATOM 656 N N . LYS A 1 84 ? 18.520 -4.922 0.441 1.00 80.25 84 LYS A N 1
ATOM 657 C CA . LYS A 1 84 ? 19.183 -4.735 1.749 1.00 80.25 84 LYS A CA 1
ATOM 658 C C . LYS A 1 84 ? 18.369 -5.416 2.847 1.00 80.25 84 LYS A C 1
ATOM 660 O O . LYS A 1 84 ? 17.193 -5.708 2.649 1.00 80.25 84 LYS A O 1
ATOM 665 N N . PHE A 1 85 ? 18.954 -5.653 4.022 1.00 81.88 85 PHE A N 1
ATOM 666 C CA . PHE A 1 85 ? 18.240 -6.310 5.129 1.00 81.88 85 PHE A CA 1
ATOM 667 C C . PHE A 1 85 ? 16.927 -5.591 5.487 1.00 81.88 85 PHE A C 1
ATOM 669 O O . PHE A 1 85 ? 15.868 -6.215 5.526 1.00 81.88 85 PHE A O 1
ATOM 676 N N . THR A 1 86 ? 16.985 -4.272 5.674 1.00 79.50 86 THR A N 1
ATOM 677 C CA . THR A 1 86 ? 15.838 -3.460 6.096 1.00 79.50 86 THR A CA 1
ATOM 678 C C . THR A 1 86 ? 14.725 -3.427 5.047 1.00 79.50 86 THR A C 1
ATOM 680 O O . THR A 1 86 ? 13.569 -3.692 5.366 1.00 79.50 86 THR A O 1
ATOM 683 N N . SER A 1 87 ? 15.060 -3.196 3.778 1.00 80.38 87 SER A N 1
ATOM 684 C CA . SER A 1 87 ? 14.090 -3.206 2.676 1.00 80.38 87 SER A CA 1
ATOM 685 C C . SER A 1 87 ? 13.545 -4.610 2.385 1.00 80.38 87 SER A C 1
ATOM 687 O O . SER A 1 87 ? 12.369 -4.757 2.059 1.00 80.38 87 SER A O 1
ATOM 689 N N . SER A 1 88 ? 14.345 -5.661 2.594 1.00 86.44 88 SER A N 1
ATOM 690 C CA . SER A 1 88 ? 13.883 -7.057 2.526 1.00 86.44 88 SER A CA 1
ATOM 691 C C . SER A 1 88 ? 12.881 -7.379 3.637 1.00 86.44 88 SER A C 1
ATOM 693 O O . SER A 1 88 ? 11.920 -8.109 3.402 1.00 86.44 88 SER A O 1
ATOM 695 N N . ALA A 1 89 ? 13.065 -6.819 4.837 1.00 85.56 89 ALA A N 1
ATOM 696 C CA . ALA A 1 89 ? 12.103 -6.949 5.929 1.00 85.56 89 ALA A CA 1
ATOM 697 C C . ALA A 1 89 ? 10.786 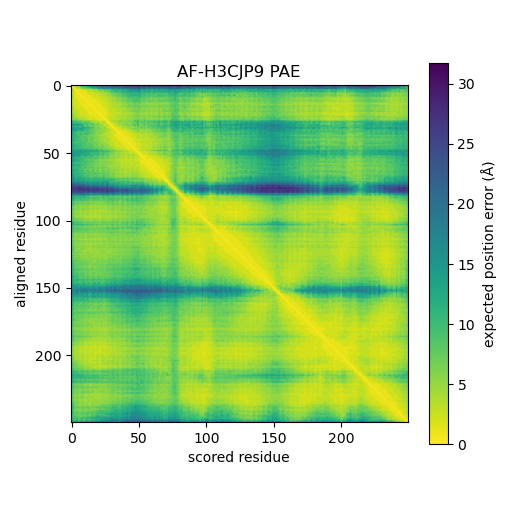-6.221 5.611 1.00 85.56 89 ALA A C 1
ATOM 699 O O . ALA A 1 89 ? 9.713 -6.779 5.846 1.00 85.56 89 ALA A O 1
ATOM 700 N N . VAL A 1 90 ? 10.853 -5.027 5.008 1.00 84.56 90 VAL A N 1
ATOM 701 C CA . VAL A 1 90 ? 9.667 -4.310 4.505 1.00 84.56 90 VAL A CA 1
ATOM 702 C C . VAL A 1 90 ? 8.959 -5.134 3.428 1.00 84.56 90 VAL A C 1
ATOM 704 O O . VAL A 1 90 ? 7.748 -5.315 3.507 1.00 84.56 90 VAL A O 1
ATOM 707 N N . PHE A 1 91 ? 9.690 -5.708 2.468 1.00 89.12 91 PHE A N 1
ATOM 708 C CA . PHE A 1 91 ? 9.127 -6.616 1.462 1.00 89.12 91 PHE A CA 1
ATOM 709 C C . PHE A 1 91 ? 8.436 -7.831 2.104 1.00 89.12 91 PHE A C 1
ATOM 711 O O . PHE A 1 91 ? 7.307 -8.172 1.759 1.00 89.12 91 PHE A O 1
ATOM 718 N N . ALA A 1 92 ? 9.070 -8.473 3.085 1.00 91.62 92 ALA A N 1
ATOM 719 C CA . ALA A 1 92 ? 8.459 -9.591 3.798 1.00 91.62 92 ALA A CA 1
ATOM 720 C C . ALA A 1 92 ? 7.161 -9.165 4.511 1.00 91.62 92 ALA A C 1
ATOM 722 O O . ALA A 1 92 ? 6.156 -9.878 4.452 1.00 91.62 92 ALA A O 1
ATOM 723 N N . ALA A 1 93 ? 7.150 -7.980 5.128 1.00 90.38 93 ALA A N 1
ATOM 724 C CA . ALA A 1 93 ? 5.954 -7.421 5.741 1.00 90.38 93 ALA A CA 1
ATOM 725 C C . ALA A 1 93 ? 4.847 -7.158 4.707 1.00 90.38 93 ALA A C 1
ATOM 727 O O . ALA A 1 93 ? 3.696 -7.501 4.974 1.00 90.38 93 ALA A O 1
ATOM 728 N N . THR A 1 94 ? 5.155 -6.619 3.520 1.00 92.00 94 THR A N 1
ATOM 729 C CA . THR A 1 94 ? 4.148 -6.344 2.471 1.00 92.00 94 THR A CA 1
ATOM 730 C C . THR A 1 94 ? 3.548 -7.614 1.872 1.00 92.00 94 THR A C 1
ATOM 732 O O . THR A 1 94 ? 2.363 -7.616 1.541 1.00 92.00 94 THR A O 1
ATOM 735 N N . VAL A 1 95 ? 4.314 -8.708 1.786 1.00 94.31 95 VAL A N 1
ATOM 736 C CA . VAL A 1 95 ? 3.803 -10.033 1.384 1.00 94.31 95 VAL A CA 1
ATOM 737 C C . VAL A 1 95 ? 2.803 -10.562 2.413 1.00 94.31 95 VAL A C 1
ATOM 739 O O . VAL A 1 95 ? 1.699 -10.977 2.070 1.00 94.31 95 VAL A O 1
ATOM 742 N N . VAL A 1 96 ? 3.172 -10.519 3.693 1.00 94.88 96 VAL A N 1
ATOM 743 C CA . VAL A 1 96 ? 2.371 -11.068 4.798 1.00 94.88 96 VAL A CA 1
ATOM 744 C C . VAL A 1 96 ? 1.113 -10.237 5.081 1.00 94.88 96 VAL A C 1
ATOM 746 O O . VAL A 1 96 ? 0.074 -10.775 5.462 1.00 94.88 96 VAL A O 1
ATOM 749 N N . THR A 1 97 ? 1.193 -8.927 4.862 1.00 92.62 97 THR A N 1
ATOM 750 C CA . THR A 1 97 ? 0.064 -7.989 4.975 1.00 92.62 97 THR A CA 1
ATOM 751 C C . THR A 1 97 ? -0.809 -7.920 3.729 1.00 92.62 97 THR A C 1
ATOM 753 O O . THR A 1 97 ? -1.762 -7.149 3.724 1.00 92.62 97 THR A O 1
ATOM 756 N N . THR A 1 98 ? -0.491 -8.708 2.696 1.00 94.44 98 THR A N 1
ATOM 757 C CA . THR A 1 98 ? -1.182 -8.734 1.398 1.00 94.44 98 THR A CA 1
ATOM 758 C C . THR A 1 98 ? -1.243 -7.382 0.687 1.00 94.44 98 THR A C 1
ATOM 760 O O . THR A 1 98 ? -2.086 -7.203 -0.180 1.00 94.44 98 THR A O 1
ATOM 763 N N . ILE A 1 99 ? -0.354 -6.443 1.030 1.00 94.44 99 ILE A N 1
ATOM 764 C CA . ILE A 1 99 ? -0.218 -5.163 0.320 1.00 94.44 99 ILE A CA 1
ATOM 765 C C . ILE A 1 99 ? 0.449 -5.406 -1.030 1.00 94.44 99 ILE A C 1
ATOM 767 O O . ILE A 1 99 ? -0.046 -4.952 -2.048 1.00 94.44 99 ILE A O 1
ATOM 771 N N . GLY A 1 100 ? 1.588 -6.111 -1.025 1.00 91.06 100 GLY A N 1
ATOM 772 C CA . GLY A 1 100 ? 2.268 -6.563 -2.239 1.00 91.06 100 GLY A CA 1
ATOM 773 C C . GLY A 1 100 ? 2.479 -5.497 -3.321 1.00 91.06 100 GLY A C 1
ATOM 774 O O . GLY A 1 100 ? 2.067 -5.729 -4.449 1.00 91.06 100 GLY A O 1
ATOM 775 N N . TYR A 1 101 ? 3.172 -4.391 -3.008 1.00 89.25 101 TYR A N 1
ATOM 776 C CA . TYR A 1 101 ? 3.384 -3.258 -3.929 1.00 89.25 101 TYR A CA 1
ATOM 777 C C . TYR A 1 101 ? 3.797 -3.631 -5.365 1.00 89.25 101 TYR A C 1
ATOM 779 O O . TYR A 1 101 ? 3.507 -2.900 -6.299 1.00 89.25 101 TYR A O 1
ATOM 787 N N . GLY A 1 102 ? 4.530 -4.728 -5.572 1.00 84.69 102 GLY A N 1
ATOM 788 C CA . GLY A 1 102 ? 4.880 -5.203 -6.917 1.00 84.69 102 GLY A CA 1
ATOM 789 C C . GLY A 1 102 ? 6.014 -4.434 -7.608 1.00 84.69 102 GLY A C 1
ATOM 790 O O . GLY A 1 102 ? 6.545 -4.907 -8.610 1.00 84.69 102 GLY A O 1
ATOM 791 N N . ASN A 1 103 ? 6.471 -3.320 -7.032 1.00 79.94 103 ASN A N 1
ATOM 792 C CA . ASN A 1 103 ? 7.700 -2.617 -7.419 1.00 79.94 103 ASN A CA 1
ATOM 793 C C . ASN A 1 103 ? 8.967 -3.480 -7.235 1.00 79.94 103 ASN A C 1
ATOM 795 O O . ASN A 1 103 ? 9.988 -3.237 -7.874 1.00 79.94 103 ASN A O 1
ATOM 799 N N . MET A 1 104 ? 8.897 -4.490 -6.363 1.00 81.19 104 MET A N 1
ATOM 800 C CA . MET A 1 104 ? 9.929 -5.498 -6.139 1.00 81.19 104 MET A CA 1
ATOM 801 C C . MET A 1 104 ? 9.312 -6.893 -6.112 1.00 81.19 104 MET A C 1
ATOM 803 O O . MET A 1 104 ? 8.263 -7.108 -5.505 1.00 81.19 104 MET A O 1
ATOM 807 N N . SER A 1 105 ? 9.986 -7.864 -6.729 1.00 86.38 105 SER A N 1
ATOM 808 C CA . SER A 1 105 ? 9.580 -9.271 -6.687 1.00 86.38 105 SER A CA 1
ATOM 809 C C . SER A 1 105 ? 10.789 -10.211 -6.775 1.00 86.38 105 SER A C 1
ATOM 811 O O . SER A 1 105 ? 11.813 -9.852 -7.365 1.00 86.38 105 SER A O 1
ATOM 813 N N . PRO A 1 106 ? 10.720 -11.414 -6.171 1.00 88.62 106 PRO A N 1
ATOM 814 C CA . PRO A 1 106 ? 11.792 -12.392 -6.274 1.00 88.62 106 PRO A CA 1
ATOM 815 C C . PRO A 1 106 ? 11.921 -12.884 -7.720 1.00 88.62 106 PRO A C 1
ATOM 817 O O . PRO A 1 106 ? 10.982 -13.430 -8.302 1.00 88.62 106 PRO A O 1
ATOM 820 N N . SER A 1 107 ? 13.112 -12.719 -8.291 1.00 86.06 107 SER A N 1
ATOM 821 C CA . SER A 1 107 ? 13.430 -13.146 -9.658 1.00 86.06 107 SER A CA 1
ATOM 822 C C . SER A 1 107 ? 14.032 -14.552 -9.732 1.00 86.06 107 SER A C 1
ATOM 824 O O . SER A 1 107 ? 14.009 -15.172 -10.792 1.00 86.06 107 SER A O 1
ATOM 826 N N . SER A 1 108 ? 14.559 -15.078 -8.621 1.00 90.44 108 SER A N 1
ATOM 827 C CA . SER A 1 108 ? 15.129 -16.425 -8.560 1.00 90.44 108 SER A CA 1
ATOM 828 C C . SER A 1 108 ? 14.059 -17.481 -8.281 1.00 90.44 108 SER A C 1
ATOM 830 O O . SER A 1 108 ? 13.161 -17.268 -7.465 1.00 90.44 108 SER A O 1
ATOM 832 N N . THR A 1 109 ? 14.198 -18.665 -8.885 1.00 94.31 109 THR A N 1
ATOM 833 C CA . THR A 1 109 ? 13.289 -19.801 -8.656 1.00 94.31 109 THR A CA 1
ATOM 834 C C . THR A 1 109 ? 13.192 -20.159 -7.171 1.00 94.31 109 THR A C 1
ATOM 836 O O . THR A 1 109 ? 12.102 -20.376 -6.650 1.00 94.31 109 THR A O 1
ATOM 839 N N . ALA A 1 110 ? 14.324 -20.159 -6.458 1.00 95.88 110 ALA A N 1
ATOM 840 C CA . ALA A 1 110 ? 14.355 -20.421 -5.021 1.00 95.88 110 ALA A CA 1
ATOM 841 C C . ALA A 1 110 ? 13.601 -19.347 -4.217 1.00 95.88 110 ALA A C 1
ATOM 843 O O . ALA A 1 110 ? 12.821 -19.688 -3.330 1.00 95.88 110 ALA A O 1
ATOM 844 N N . GLY A 1 111 ? 13.785 -18.062 -4.549 1.00 94.00 111 GLY A N 1
ATOM 845 C CA . GLY A 1 111 ? 13.085 -16.956 -3.894 1.00 94.00 111 GLY A CA 1
ATOM 846 C C . GLY A 1 111 ? 11.577 -16.980 -4.145 1.00 94.00 111 GLY A C 1
ATOM 847 O O . GLY A 1 111 ? 10.800 -16.724 -3.229 1.00 94.00 111 GLY A O 1
ATOM 848 N N . GLN A 1 112 ? 11.150 -17.346 -5.356 1.00 95.06 112 GLN A N 1
ATOM 849 C CA . GLN A 1 112 ? 9.736 -17.503 -5.707 1.00 95.06 112 GLN A CA 1
ATOM 850 C C . GLN A 1 112 ? 9.084 -18.651 -4.933 1.00 95.06 112 GLN A C 1
ATOM 852 O O . GLN A 1 112 ? 8.040 -18.453 -4.316 1.00 95.06 112 GLN A O 1
ATOM 857 N N . ILE A 1 113 ? 9.722 -19.827 -4.897 1.00 97.38 113 ILE A N 1
ATOM 858 C CA . ILE A 1 113 ? 9.228 -20.977 -4.125 1.00 97.38 113 ILE A CA 1
ATOM 859 C C . ILE A 1 113 ? 9.165 -20.635 -2.632 1.00 97.38 113 ILE A C 1
ATOM 861 O O . ILE A 1 113 ? 8.155 -20.905 -1.983 1.00 97.38 113 ILE A O 1
ATOM 865 N N . PHE A 1 114 ? 10.205 -19.997 -2.085 1.00 96.94 114 PHE A N 1
ATOM 866 C CA . PHE A 1 114 ? 10.200 -19.534 -0.698 1.00 96.94 114 PHE A CA 1
ATOM 867 C C . PHE A 1 114 ? 9.044 -18.564 -0.427 1.00 96.94 114 PHE A C 1
ATOM 869 O O . PHE A 1 114 ? 8.330 -18.739 0.557 1.00 96.94 114 PHE A O 1
ATOM 876 N N . CYS A 1 115 ? 8.817 -17.589 -1.313 1.00 96.12 115 CYS A N 1
ATOM 877 C CA . CYS A 1 115 ? 7.734 -16.613 -1.190 1.00 96.12 115 CYS A CA 1
ATOM 878 C C . CYS A 1 115 ? 6.354 -17.286 -1.116 1.00 96.12 115 CYS A C 1
ATOM 880 O O . CYS A 1 115 ? 5.536 -16.897 -0.285 1.00 96.12 115 CYS A O 1
ATOM 882 N N . VAL A 1 116 ? 6.115 -18.344 -1.904 1.00 97.19 116 VAL A N 1
ATOM 883 C CA . VAL A 1 116 ? 4.861 -19.118 -1.856 1.00 97.19 116 VAL A CA 1
ATOM 884 C C . VAL A 1 116 ? 4.630 -19.718 -0.467 1.00 97.19 116 VAL A C 1
ATOM 886 O O . VAL A 1 116 ? 3.570 -19.509 0.123 1.00 97.19 116 VAL A O 1
ATOM 889 N N . PHE A 1 117 ? 5.615 -20.430 0.087 1.00 97.75 117 PHE A N 1
ATOM 890 C CA . PHE A 1 117 ? 5.482 -21.022 1.424 1.00 97.75 117 PHE A CA 1
ATOM 891 C C . PHE A 1 117 ? 5.407 -19.959 2.523 1.00 97.75 117 PHE A C 1
ATOM 893 O O . PHE A 1 117 ? 4.628 -20.093 3.466 1.00 97.75 117 PHE A O 1
ATOM 900 N N . PHE A 1 118 ? 6.182 -18.886 2.391 1.00 97.44 118 PHE A N 1
ATOM 901 C CA . PHE A 1 118 ? 6.177 -17.770 3.324 1.00 97.44 118 PHE A CA 1
ATOM 902 C C . PHE A 1 118 ? 4.808 -17.078 3.374 1.00 97.44 118 PHE A C 1
ATOM 904 O O . PHE A 1 118 ? 4.273 -16.869 4.462 1.00 97.44 118 PHE A O 1
ATOM 911 N N . ALA A 1 119 ? 4.192 -16.801 2.222 1.00 96.88 119 ALA A N 1
ATOM 912 C CA . ALA A 1 119 ? 2.856 -16.215 2.138 1.00 96.88 119 ALA A CA 1
ATOM 913 C C . ALA A 1 119 ? 1.768 -17.165 2.668 1.00 96.88 119 ALA A C 1
ATOM 915 O O . ALA A 1 119 ? 0.885 -16.727 3.406 1.00 96.88 119 ALA A O 1
ATOM 916 N N . LEU A 1 120 ? 1.861 -18.466 2.357 1.00 96.81 120 LEU A N 1
ATOM 917 C CA . LEU A 1 120 ? 0.888 -19.484 2.775 1.00 96.81 120 LEU A CA 1
ATOM 918 C C . LEU A 1 120 ? 0.680 -19.517 4.296 1.00 96.81 120 LEU A C 1
ATOM 920 O O . LEU A 1 120 ? -0.455 -19.608 4.756 1.00 96.81 120 LEU A O 1
ATOM 924 N N . PHE A 1 121 ? 1.760 -19.434 5.077 1.00 96.88 121 PHE A N 1
ATOM 925 C CA . PHE A 1 121 ? 1.681 -19.424 6.543 1.00 96.88 121 PHE A CA 1
ATOM 926 C C . PHE A 1 121 ? 1.640 -18.011 7.130 1.00 96.88 121 PHE A C 1
ATOM 928 O O . PHE A 1 121 ? 0.997 -17.782 8.158 1.00 96.88 121 PHE A O 1
ATOM 935 N N . GLY A 1 122 ? 2.299 -17.056 6.477 1.00 96.69 122 GLY A N 1
ATOM 936 C CA . GLY A 1 122 ? 2.393 -15.677 6.931 1.00 96.69 122 GLY A CA 1
ATOM 937 C C . GLY A 1 122 ? 1.053 -14.949 6.904 1.00 96.69 122 GLY A C 1
ATOM 938 O O . GLY A 1 122 ? 0.690 -14.332 7.903 1.00 96.69 122 GLY A O 1
ATOM 939 N N . ILE A 1 123 ? 0.284 -15.057 5.815 1.00 95.81 123 ILE A N 1
ATOM 940 C CA . ILE A 1 123 ? -0.995 -14.341 5.671 1.00 95.81 123 ILE A CA 1
ATOM 941 C C . ILE A 1 123 ? -2.002 -14.762 6.760 1.00 95.81 123 ILE A C 1
ATOM 943 O O . ILE A 1 123 ? -2.504 -13.879 7.463 1.00 95.81 123 ILE A O 1
ATOM 947 N N . PRO A 1 124 ? -2.273 -16.066 7.005 1.00 95.88 124 PRO A N 1
ATOM 948 C CA . PRO A 1 124 ? -3.152 -16.476 8.102 1.00 95.88 124 PRO A CA 1
ATOM 949 C C . PRO A 1 124 ? -2.658 -16.008 9.474 1.00 95.88 124 PRO A C 1
ATOM 951 O O . PRO A 1 124 ? -3.455 -15.534 10.288 1.00 95.88 124 PRO A O 1
ATOM 954 N N . LEU A 1 125 ? -1.347 -16.103 9.732 1.00 94.94 125 LEU A N 1
ATOM 955 C CA . LEU A 1 125 ? -0.753 -15.624 10.978 1.00 94.94 125 LEU A CA 1
ATOM 956 C C . LEU A 1 125 ? -1.005 -14.123 11.165 1.00 94.94 125 LEU A C 1
ATOM 958 O O . LEU A 1 125 ? -1.433 -13.704 12.240 1.00 94.94 125 LEU A O 1
ATOM 962 N N . ASN A 1 126 ? -0.805 -13.325 10.118 1.00 93.12 126 ASN A N 1
ATOM 963 C CA . ASN A 1 126 ? -1.035 -11.887 10.152 1.00 93.12 126 ASN A CA 1
ATOM 964 C C . ASN A 1 126 ? -2.498 -11.543 10.412 1.00 93.12 126 ASN A C 1
ATOM 966 O O . ASN A 1 126 ? -2.775 -10.721 11.279 1.00 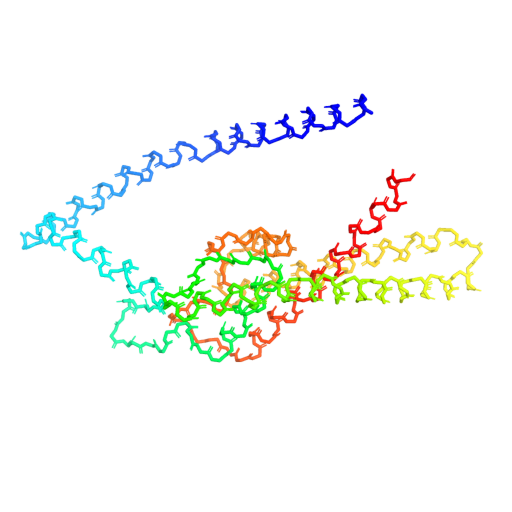93.12 126 ASN A O 1
ATOM 970 N N . VAL A 1 127 ? -3.445 -12.222 9.761 1.00 91.06 127 VAL A N 1
ATOM 971 C CA . VAL A 1 127 ? -4.882 -12.025 10.023 1.00 91.06 127 VAL A CA 1
ATOM 972 C C . VAL A 1 127 ? -5.221 -12.308 11.491 1.00 91.06 127 VAL A C 1
ATOM 974 O O . VAL A 1 127 ? -5.936 -11.528 12.125 1.00 91.06 127 VAL A O 1
ATOM 977 N N . VAL A 1 128 ? -4.678 -13.381 12.077 1.00 91.88 128 VAL A N 1
ATOM 978 C CA . VAL A 1 128 ? -4.883 -13.700 13.502 1.00 91.88 128 VAL A CA 1
ATOM 979 C C . VAL A 1 128 ? -4.283 -12.623 14.406 1.00 91.88 128 VAL A C 1
ATOM 981 O O . VAL A 1 128 ? -4.927 -12.212 15.377 1.00 91.88 128 VAL A O 1
ATOM 984 N N . VAL A 1 129 ? -3.073 -12.152 14.102 1.00 92.06 129 VAL A N 1
ATOM 985 C CA . VAL A 1 129 ? -2.407 -11.086 14.861 1.00 92.06 129 VAL A CA 1
ATOM 986 C C . VAL A 1 129 ? -3.205 -9.787 14.773 1.00 92.06 129 VAL A C 1
ATOM 988 O O . VAL A 1 129 ? -3.547 -9.231 15.815 1.00 92.06 129 VAL A O 1
ATOM 991 N N . LEU A 1 130 ? -3.587 -9.346 13.572 1.00 89.81 130 LEU A N 1
ATOM 992 C CA . LEU A 1 130 ? -4.385 -8.136 13.363 1.00 89.81 130 LEU A CA 1
ATOM 993 C C . LEU A 1 130 ? -5.734 -8.212 14.083 1.00 89.81 130 LEU A C 1
ATOM 995 O O . LEU A 1 130 ? -6.151 -7.233 14.697 1.00 89.81 130 LEU A O 1
ATOM 999 N N . ASN A 1 131 ? -6.396 -9.372 14.086 1.00 87.06 131 ASN A N 1
ATOM 1000 C CA . ASN A 1 131 ? -7.642 -9.564 14.832 1.00 87.06 131 ASN A CA 1
ATOM 1001 C C . ASN A 1 131 ? -7.423 -9.447 16.353 1.00 87.06 131 ASN A C 1
ATOM 1003 O O . ASN A 1 131 ? -8.180 -8.769 17.049 1.00 87.06 131 ASN A O 1
ATOM 1007 N N . ARG A 1 132 ? -6.360 -10.059 16.896 1.00 89.88 132 ARG A N 1
ATOM 1008 C CA . ARG A 1 132 ? -6.031 -9.951 18.330 1.00 89.88 132 ARG A CA 1
ATOM 1009 C C . ARG A 1 132 ? -5.679 -8.521 18.732 1.00 89.88 132 ARG A C 1
ATOM 1011 O O . ARG A 1 132 ? -6.188 -8.045 19.745 1.00 89.88 132 ARG A O 1
ATOM 1018 N N . VAL A 1 133 ? -4.850 -7.840 17.944 1.00 90.00 133 VAL A N 1
ATOM 1019 C CA . VAL A 1 133 ? -4.462 -6.445 18.195 1.00 90.00 133 VAL A CA 1
ATOM 1020 C C . VAL A 1 133 ? -5.680 -5.528 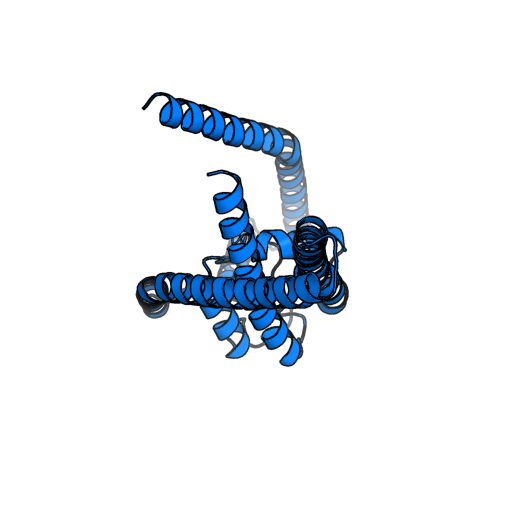18.081 1.00 90.00 133 VAL A C 1
ATOM 1022 O O . VAL A 1 133 ? -5.910 -4.730 18.985 1.00 90.00 133 VAL A O 1
ATOM 1025 N N . GLY A 1 134 ? -6.521 -5.698 17.057 1.00 85.69 134 GLY A N 1
ATOM 1026 C CA . GLY A 1 134 ? -7.766 -4.943 16.902 1.00 85.69 134 GLY A CA 1
ATOM 1027 C C . GLY A 1 134 ? -8.711 -5.113 18.097 1.00 85.69 134 GLY A C 1
ATOM 1028 O O . GLY A 1 134 ? -9.206 -4.127 18.643 1.00 85.69 134 GLY A O 1
ATOM 1029 N N . LYS A 1 135 ? -8.898 -6.344 18.595 1.00 85.44 135 LYS A N 1
ATOM 1030 C CA . LYS A 1 135 ? -9.687 -6.604 19.816 1.00 85.44 135 LYS A CA 1
ATOM 1031 C C . LYS A 1 135 ? -9.072 -5.973 21.062 1.00 85.44 135 LYS A C 1
ATOM 1033 O O . LYS A 1 135 ? -9.805 -5.444 21.894 1.00 85.44 135 LYS A O 1
ATOM 1038 N N . TYR A 1 136 ? -7.748 -6.009 21.190 1.00 88.38 136 TYR A N 1
ATOM 1039 C CA . TYR A 1 136 ? -7.041 -5.366 22.296 1.00 88.38 136 TYR A CA 1
ATOM 1040 C C . TYR A 1 136 ? -7.218 -3.840 22.269 1.00 88.38 136 TYR A C 1
ATOM 1042 O O . TYR A 1 136 ? -7.569 -3.242 23.284 1.00 88.38 136 TYR A O 1
ATOM 1050 N N . MET A 1 137 ? -7.080 -3.215 21.097 1.00 84.94 137 MET A N 1
ATOM 1051 C CA . MET A 1 137 ? -7.349 -1.786 20.902 1.00 84.94 137 MET A CA 1
ATOM 1052 C C . MET A 1 137 ? -8.804 -1.437 21.240 1.00 84.94 137 MET A C 1
ATOM 1054 O O . MET A 1 137 ? -9.054 -0.472 21.961 1.00 84.94 137 MET A O 1
ATOM 1058 N N . LEU A 1 138 ? -9.768 -2.253 20.804 1.00 84.19 138 LEU A N 1
ATOM 1059 C CA . LEU A 1 138 ? -11.181 -2.056 21.131 1.00 84.19 138 LEU A CA 1
ATOM 1060 C C . LEU A 1 138 ? -11.446 -2.184 22.638 1.00 84.19 138 LEU A C 1
ATOM 1062 O O . LEU A 1 138 ? -12.241 -1.423 23.187 1.00 84.19 138 LEU A O 1
ATOM 1066 N N . ALA A 1 139 ? -10.777 -3.115 23.323 1.00 86.50 139 ALA A N 1
ATOM 1067 C CA . ALA A 1 139 ? -10.878 -3.261 24.773 1.00 86.50 139 ALA A CA 1
ATOM 1068 C C . ALA A 1 139 ? -10.360 -2.015 25.507 1.00 86.50 139 ALA A C 1
ATOM 1070 O O . ALA A 1 139 ? -10.988 -1.577 26.468 1.00 86.50 139 ALA A O 1
ATOM 1071 N N . ILE A 1 140 ? -9.280 -1.390 25.024 1.00 87.50 140 ILE A N 1
ATOM 1072 C CA . ILE A 1 140 ? -8.792 -0.111 25.565 1.00 87.50 140 ILE A CA 1
ATOM 1073 C C . ILE A 1 140 ? -9.861 0.978 25.415 1.00 87.50 140 ILE A C 1
ATOM 1075 O O . ILE A 1 140 ? -10.176 1.657 26.392 1.00 87.50 140 ILE A O 1
ATOM 1079 N N . VAL A 1 141 ? -10.466 1.115 24.230 1.00 85.94 141 VAL A N 1
ATOM 1080 C CA . VAL A 1 141 ? -11.535 2.102 23.982 1.00 85.94 141 VAL A CA 1
ATOM 1081 C C . VAL A 1 141 ? -12.736 1.855 24.900 1.00 85.94 141 VAL A C 1
ATOM 1083 O O . VAL A 1 141 ? -13.239 2.789 25.524 1.00 85.94 141 VAL A O 1
ATOM 1086 N N . LYS A 1 142 ? -13.154 0.592 25.057 1.00 85.06 142 LYS A N 1
ATOM 1087 C CA . LYS A 1 142 ? -14.245 0.203 25.965 1.00 85.06 142 LYS A CA 1
ATOM 1088 C C . LYS A 1 142 ? -13.913 0.511 27.424 1.00 85.06 142 LYS A C 1
ATOM 1090 O O . LYS A 1 142 ? -14.761 1.056 28.123 1.00 85.06 142 LYS A O 1
ATOM 1095 N N . ASN A 1 143 ? -12.688 0.239 27.869 1.00 88.31 143 ASN A N 1
ATOM 1096 C CA . ASN A 1 143 ? -12.239 0.568 29.224 1.00 88.31 143 ASN A CA 1
ATOM 1097 C C . ASN A 1 143 ? -12.256 2.084 29.472 1.00 88.31 143 ASN A C 1
ATOM 1099 O O . ASN A 1 143 ? -12.670 2.535 30.535 1.00 88.31 143 ASN A O 1
ATOM 1103 N N . ILE A 1 144 ? -11.854 2.893 28.490 1.00 87.12 144 ILE A N 1
ATOM 1104 C CA . ILE A 1 144 ? -11.938 4.358 28.592 1.00 87.12 144 ILE A CA 1
ATOM 1105 C C . ILE A 1 144 ? -13.401 4.813 28.652 1.00 87.12 144 ILE A C 1
ATOM 1107 O O . ILE A 1 144 ? -13.741 5.670 29.471 1.00 87.12 144 ILE A O 1
ATOM 1111 N N . CYS A 1 145 ? -14.275 4.217 27.837 1.00 86.25 145 CYS A N 1
ATOM 1112 C CA . CYS A 1 145 ? -15.709 4.486 27.884 1.00 86.25 145 CYS A CA 1
ATOM 1113 C C . CYS A 1 145 ? -16.287 4.171 29.277 1.00 86.25 145 CYS A C 1
ATOM 1115 O O . CYS A 1 145 ? -16.882 5.059 29.884 1.00 86.25 145 CYS A O 1
ATOM 1117 N N . THR A 1 146 ? -16.040 2.988 29.853 1.00 86.44 146 THR A N 1
ATOM 1118 C CA . THR A 1 146 ? -16.579 2.627 31.182 1.00 86.44 146 THR A CA 1
ATOM 1119 C C . THR A 1 146 ? -16.057 3.532 32.302 1.00 86.44 146 THR A C 1
ATOM 1121 O O . THR A 1 146 ? -16.819 3.914 33.194 1.00 86.44 146 THR A O 1
ATOM 1124 N N . LEU A 1 147 ? -14.789 3.955 32.239 1.00 86.88 147 LEU A N 1
ATOM 1125 C CA . LEU A 1 147 ? -14.219 4.925 33.182 1.00 86.88 147 LEU A CA 1
ATOM 1126 C C . LEU A 1 147 ? -14.905 6.299 33.099 1.00 86.88 147 LEU A C 1
ATOM 1128 O O . LEU A 1 147 ? -15.132 6.940 34.129 1.00 86.88 147 LEU A O 1
ATOM 1132 N N . LEU A 1 148 ? -15.246 6.761 31.894 1.00 84.00 148 LEU A N 1
ATOM 1133 C CA . LEU A 1 148 ? -15.928 8.042 31.675 1.00 84.00 148 LEU A CA 1
ATOM 1134 C C . LEU A 1 148 ? -17.424 7.979 31.997 1.00 84.00 148 LEU A C 1
ATOM 1136 O O . LEU A 1 148 ? -17.978 8.944 32.533 1.00 84.00 148 LEU A O 1
ATOM 1140 N N . GLU A 1 149 ? -18.069 6.840 31.751 1.00 84.81 149 GLU A N 1
ATOM 1141 C CA . GLU A 1 149 ? -19.443 6.567 32.178 1.00 84.81 149 GLU A CA 1
ATOM 1142 C C . GLU A 1 149 ? -19.584 6.548 33.703 1.00 84.81 149 GLU A C 1
ATOM 1144 O O . GLU A 1 149 ? -20.600 7.003 34.228 1.00 84.81 149 GLU A O 1
ATOM 1149 N N . GLY A 1 150 ? -18.563 6.081 34.430 1.00 81.06 150 GLY A N 1
ATOM 1150 C CA . GLY A 1 150 ? -18.522 6.158 35.894 1.00 81.06 150 GLY A CA 1
ATOM 1151 C C . GLY A 1 150 ? -18.465 7.593 36.433 1.00 81.06 150 GLY A C 1
ATOM 1152 O O . GLY A 1 150 ? -18.900 7.846 37.554 1.00 81.06 150 GLY A O 1
ATOM 1153 N N . LYS A 1 151 ? -17.975 8.546 35.630 1.00 84.69 151 LYS A N 1
ATOM 1154 C CA . LYS A 1 151 ? -17.825 9.965 36.002 1.00 84.69 151 LYS A CA 1
ATOM 1155 C C . LYS A 1 151 ? -18.951 10.868 35.490 1.00 84.69 151 LYS A C 1
ATOM 1157 O O . LYS A 1 151 ? -19.030 12.021 35.907 1.00 84.69 151 LYS A O 1
ATOM 1162 N N . THR A 1 152 ? -19.824 10.373 34.609 1.00 83.06 152 THR A N 1
ATOM 1163 C CA . THR A 1 152 ? -20.775 11.213 33.860 1.00 83.06 152 THR A CA 1
ATOM 1164 C C . THR A 1 152 ? -22.205 10.676 33.953 1.00 83.06 152 THR A C 1
ATOM 1166 O O . THR A 1 152 ? -22.447 9.485 33.797 1.00 83.06 152 THR A O 1
ATOM 1169 N N . LYS A 1 153 ? -23.200 11.561 34.134 1.00 79.50 153 LYS A N 1
ATOM 1170 C CA . LYS A 1 153 ? -24.631 11.177 34.154 1.00 79.50 153 LYS A CA 1
ATOM 1171 C C . LYS A 1 153 ? -25.157 10.685 32.791 1.00 79.50 153 LYS A C 1
ATOM 1173 O O . LYS A 1 153 ? -26.081 9.879 32.746 1.00 79.50 153 LYS A O 1
ATOM 1178 N N . HIS A 1 154 ? -24.558 11.131 31.686 1.00 80.44 154 HIS A N 1
ATOM 1179 C CA . HIS A 1 154 ? -24.972 10.830 30.308 1.00 80.44 154 HIS A CA 1
ATOM 1180 C C . HIS A 1 154 ? -24.134 9.704 29.678 1.00 80.44 154 HIS A C 1
ATOM 1182 O O . HIS A 1 154 ? -23.368 9.938 28.745 1.00 80.44 154 HIS A O 1
ATOM 1188 N N . LYS A 1 155 ? -24.290 8.474 30.181 1.00 79.62 155 LYS A N 1
ATOM 1189 C CA . LYS A 1 155 ? -23.444 7.314 29.829 1.00 79.62 155 LYS A CA 1
ATOM 1190 C C . LYS A 1 155 ? -23.349 7.032 28.320 1.00 79.62 155 LYS A C 1
ATOM 1192 O O . LYS A 1 155 ? -22.263 7.070 27.756 1.00 79.62 155 LYS A O 1
ATOM 1197 N N . LYS A 1 156 ? -24.497 6.896 27.638 1.00 77.25 156 LYS A N 1
ATOM 1198 C CA . LYS A 1 156 ? -24.547 6.639 26.183 1.00 77.25 156 LYS A CA 1
ATOM 1199 C C . LYS A 1 156 ? -23.830 7.718 25.359 1.00 77.25 156 LYS A C 1
ATOM 1201 O O . LYS A 1 156 ? -23.084 7.395 24.444 1.00 77.25 156 LYS A O 1
ATOM 1206 N N . CYS A 1 157 ? -24.032 8.994 25.697 1.00 81.44 157 CYS A N 1
ATOM 1207 C CA . CYS A 1 157 ? -23.419 10.113 24.975 1.00 81.44 157 CYS A CA 1
ATOM 1208 C C . CYS A 1 157 ? -21.900 10.186 25.215 1.00 81.44 157 CYS A C 1
ATOM 1210 O O . CYS A 1 157 ? -21.139 10.475 24.291 1.00 81.44 157 CYS A O 1
ATOM 1212 N N . ALA A 1 158 ? -21.449 9.850 26.430 1.00 81.81 158 ALA A N 1
ATOM 1213 C CA . ALA A 1 158 ? -20.030 9.750 26.757 1.00 81.81 158 ALA A CA 1
ATOM 1214 C C . ALA A 1 158 ? -19.349 8.622 25.966 1.00 81.81 158 ALA A C 1
ATOM 1216 O O . ALA A 1 158 ? -18.302 8.856 25.369 1.00 81.81 158 ALA A O 1
ATOM 1217 N N . CYS A 1 159 ? -19.962 7.437 25.881 1.00 82.00 159 CYS A N 1
ATOM 1218 C CA . CYS A 1 159 ? -19.384 6.325 25.124 1.00 82.00 159 CYS A CA 1
ATOM 1219 C C . CYS A 1 159 ? -19.291 6.622 23.622 1.00 82.00 159 CYS A C 1
ATOM 1221 O O . CYS A 1 159 ? -18.237 6.432 23.018 1.00 82.00 159 CYS A O 1
ATOM 1223 N N . VAL A 1 160 ? -20.360 7.165 23.025 1.00 83.50 160 VAL A N 1
ATOM 1224 C CA . VAL A 1 160 ? -20.359 7.576 21.609 1.00 83.50 160 VAL A CA 1
ATOM 1225 C C . VAL A 1 160 ? -19.281 8.628 21.346 1.00 83.50 160 VAL A C 1
ATOM 1227 O O . VAL A 1 160 ? -18.543 8.515 20.371 1.00 83.50 160 VAL A O 1
ATOM 1230 N N . SER A 1 161 ? -19.131 9.608 22.244 1.00 82.81 161 SER A N 1
ATOM 1231 C CA . SER A 1 161 ? -18.068 10.615 22.148 1.00 82.81 161 SER A CA 1
ATOM 1232 C C . SER A 1 161 ? -16.668 9.992 22.191 1.00 82.81 161 SER A C 1
ATOM 1234 O O . SER A 1 161 ? -15.807 10.384 21.411 1.00 82.81 161 SER A O 1
ATOM 1236 N N . VAL A 1 162 ? -16.433 8.997 23.053 1.00 85.69 162 VAL A N 1
ATOM 1237 C CA . VAL A 1 162 ? -15.143 8.282 23.140 1.00 85.69 162 VAL A CA 1
ATOM 1238 C C . VAL A 1 162 ? -14.841 7.517 21.856 1.00 85.69 162 VAL A C 1
ATOM 1240 O O . VAL A 1 162 ? -13.725 7.607 21.346 1.00 85.69 162 VAL A O 1
ATOM 1243 N N . HIS A 1 163 ? -15.828 6.805 21.307 1.00 85.06 163 HIS A N 1
ATOM 1244 C CA . HIS A 1 163 ? -15.688 6.123 20.022 1.00 85.06 163 HIS A CA 1
ATOM 1245 C C . HIS A 1 163 ? -15.367 7.119 18.899 1.00 85.06 163 HIS A C 1
ATOM 1247 O O . HIS A 1 163 ? -14.378 6.934 18.193 1.00 85.06 163 HIS A O 1
ATOM 1253 N N . LEU A 1 164 ? -16.118 8.221 18.791 1.00 86.31 164 LEU A N 1
ATOM 1254 C CA . LEU A 1 164 ? -15.877 9.268 17.793 1.00 86.31 164 LEU A CA 1
ATOM 1255 C C . LEU A 1 164 ? -14.466 9.863 17.908 1.00 86.31 164 LEU A C 1
ATOM 1257 O O . LEU A 1 164 ? -13.760 9.973 16.908 1.00 86.31 164 LEU A O 1
ATOM 1261 N N . VAL A 1 165 ? -14.030 10.199 19.125 1.00 88.75 165 VAL A N 1
ATOM 1262 C CA . VAL A 1 165 ? -12.676 10.712 19.382 1.00 88.75 165 VAL A CA 1
ATOM 1263 C C . VAL A 1 165 ? -11.614 9.677 19.016 1.00 88.75 165 VAL A C 1
ATOM 1265 O O . VAL A 1 165 ? -10.606 10.045 18.422 1.00 88.75 165 VAL A O 1
ATOM 1268 N N . SER A 1 166 ? -11.836 8.393 19.311 1.00 86.56 166 SER A N 1
ATOM 1269 C CA . SER A 1 166 ? -10.919 7.311 18.929 1.00 86.56 166 SER A CA 1
ATOM 1270 C C . SER A 1 166 ? -10.812 7.128 17.412 1.00 86.56 166 SER A C 1
ATOM 1272 O O . SER A 1 166 ? -9.745 6.763 16.916 1.00 86.56 166 SER A O 1
ATOM 1274 N N . TYR A 1 167 ? -11.894 7.349 16.662 1.00 86.25 167 TYR A N 1
ATOM 1275 C CA . TYR A 1 167 ? -11.850 7.309 15.199 1.00 86.25 167 TYR A CA 1
ATOM 1276 C C . TYR A 1 167 ? -11.112 8.520 14.638 1.00 86.25 167 TYR A C 1
ATOM 1278 O O . TYR A 1 167 ? -10.212 8.356 13.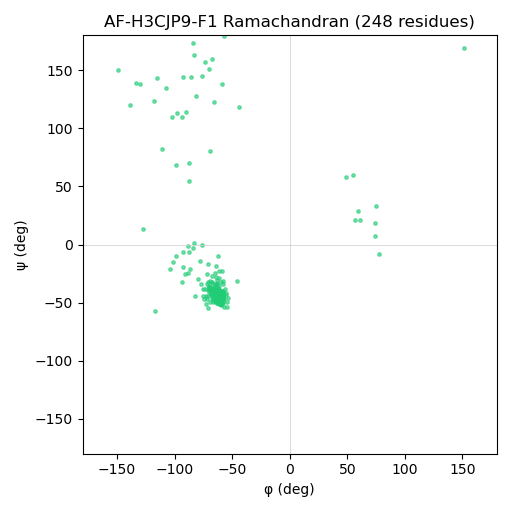817 1.00 86.25 167 TYR A O 1
ATOM 1286 N N . LEU A 1 168 ? -11.426 9.721 15.129 1.00 89.06 168 LEU A N 1
ATOM 1287 C CA . LEU A 1 168 ? -10.754 10.954 14.715 1.00 89.06 168 LEU A CA 1
ATOM 1288 C C . LEU A 1 168 ? -9.255 10.918 15.029 1.00 89.06 168 LEU A C 1
ATOM 1290 O O . LEU A 1 168 ? -8.445 11.268 14.173 1.00 89.06 168 LEU A O 1
ATOM 1294 N N . SER A 1 169 ? -8.864 10.450 16.217 1.00 89.56 169 SER A N 1
ATOM 1295 C CA . SER A 1 169 ? -7.451 10.322 16.586 1.00 89.56 169 SER A CA 1
ATOM 1296 C C . SER A 1 169 ? -6.719 9.304 15.713 1.00 89.56 169 SER A C 1
ATOM 1298 O O . SER A 1 169 ? -5.584 9.557 15.319 1.00 89.56 169 SER A O 1
ATOM 1300 N N . GLY A 1 170 ? -7.376 8.201 15.342 1.00 89.06 170 GLY A N 1
ATOM 1301 C CA . GLY A 1 170 ? -6.843 7.228 14.392 1.00 89.06 170 GLY A CA 1
ATOM 1302 C C . GLY A 1 170 ? -6.619 7.812 12.998 1.00 89.06 170 GLY A C 1
ATOM 1303 O O . GLY A 1 170 ? -5.547 7.628 12.430 1.00 89.06 170 GLY A O 1
ATOM 1304 N N . VAL A 1 171 ? -7.570 8.592 12.473 1.00 88.94 171 VAL A N 1
ATOM 1305 C CA . VAL A 1 171 ? -7.399 9.293 11.186 1.00 88.94 171 VAL A CA 1
ATOM 1306 C C . VAL A 1 171 ? -6.201 10.244 11.241 1.00 88.94 171 VAL A C 1
ATOM 1308 O O . VAL A 1 171 ? -5.369 10.248 10.336 1.00 88.94 171 VAL A O 1
ATOM 1311 N N . VAL A 1 172 ? -6.054 11.015 12.320 1.00 90.94 172 VAL A N 1
ATOM 1312 C CA . VAL A 1 172 ? -4.896 11.906 12.488 1.00 90.94 172 VAL A CA 1
ATOM 1313 C C . VAL A 1 172 ? -3.588 11.105 12.532 1.00 90.94 172 VAL A C 1
ATOM 1315 O O . VAL A 1 172 ? -2.644 11.437 11.816 1.00 90.94 172 VAL A O 1
ATOM 1318 N N . LEU A 1 173 ? -3.535 10.039 13.334 1.00 91.38 173 LEU A N 1
ATOM 1319 C CA . LEU A 1 173 ? -2.324 9.250 13.571 1.00 91.38 173 LEU A CA 1
ATOM 1320 C C . LEU A 1 173 ? -1.889 8.417 12.358 1.00 91.38 173 LEU A C 1
ATOM 1322 O O . LEU A 1 173 ? -0.693 8.282 12.122 1.00 91.38 173 LEU A O 1
ATOM 1326 N N . PHE A 1 174 ? -2.835 7.855 11.603 1.00 90.06 174 PHE A N 1
ATOM 1327 C CA . PHE A 1 174 ? -2.545 6.925 10.508 1.00 90.06 174 PHE A CA 1
ATOM 1328 C C . PHE A 1 174 ? -2.625 7.552 9.114 1.00 90.06 174 PHE A C 1
ATOM 1330 O O . PHE A 1 174 ? -2.085 6.958 8.182 1.00 90.06 174 PHE A O 1
ATOM 1337 N N . PHE A 1 175 ? -3.222 8.742 8.967 1.00 89.62 175 PHE A N 1
ATOM 1338 C CA . PHE A 1 175 ? -3.262 9.472 7.694 1.00 89.62 175 PHE A CA 1
ATOM 1339 C C . PHE A 1 175 ? -2.535 10.814 7.752 1.00 89.62 175 PHE A C 1
ATOM 1341 O O . PHE A 1 175 ? -1.605 11.009 6.976 1.00 89.62 175 PHE A O 1
ATOM 1348 N N . LEU A 1 176 ? -2.902 11.730 8.658 1.00 91.06 176 LEU A N 1
ATOM 1349 C CA . LEU A 1 176 ? -2.353 13.097 8.627 1.00 91.06 176 LEU A CA 1
ATOM 1350 C C . LEU A 1 176 ? -0.875 13.165 9.031 1.00 91.06 176 LEU A C 1
ATOM 1352 O O . LEU A 1 176 ? -0.097 13.851 8.373 1.00 91.06 176 LEU A O 1
ATOM 1356 N N . VAL A 1 177 ? -0.473 12.459 10.091 1.00 92.25 177 VAL A N 1
ATOM 1357 C CA . VAL A 1 177 ? 0.933 12.437 10.531 1.00 92.25 177 VAL A CA 1
ATOM 1358 C C . VAL A 1 177 ? 1.841 11.743 9.500 1.00 92.25 177 VAL A C 1
ATOM 1360 O O . VAL A 1 177 ? 2.838 12.343 9.106 1.00 92.25 177 VAL A O 1
ATOM 1363 N N . PRO A 1 178 ? 1.527 10.541 8.982 1.00 92.56 178 PRO A N 1
ATOM 1364 C CA . PRO A 1 178 ? 2.363 9.887 7.972 1.00 92.56 178 PRO A CA 1
ATOM 1365 C C . PRO A 1 178 ? 2.427 10.683 6.667 1.00 92.56 178 PRO A C 1
ATOM 1367 O O . PRO A 1 178 ? 3.487 10.784 6.061 1.00 92.56 178 PRO A O 1
ATOM 1370 N N . MET A 1 179 ? 1.330 11.340 6.278 1.00 92.56 179 MET A N 1
ATOM 1371 C CA . MET A 1 179 ? 1.287 12.210 5.103 1.00 92.56 179 MET A CA 1
ATOM 1372 C C . MET A 1 179 ? 2.320 13.344 5.171 1.00 92.56 179 MET A C 1
ATOM 1374 O O . MET A 1 179 ? 2.991 13.605 4.173 1.00 92.56 179 MET A O 1
ATOM 1378 N N . THR A 1 180 ? 2.481 14.008 6.322 1.00 92.12 180 THR A N 1
ATOM 1379 C CA . THR A 1 180 ? 3.501 15.065 6.472 1.00 92.12 180 THR A CA 1
ATOM 1380 C C . THR A 1 180 ? 4.915 14.491 6.478 1.00 92.12 180 THR A C 1
ATOM 1382 O O . THR A 1 180 ? 5.815 15.079 5.879 1.00 92.12 180 THR A O 1
ATOM 1385 N N . VAL A 1 181 ? 5.111 13.317 7.083 1.00 93.12 181 VAL A N 1
ATOM 1386 C CA . VAL A 1 181 ? 6.401 12.613 7.075 1.00 93.12 181 VAL A CA 1
ATOM 1387 C C . VAL A 1 181 ? 6.806 12.226 5.647 1.00 93.12 181 VAL A C 1
ATOM 1389 O O . VAL A 1 181 ? 7.929 12.520 5.238 1.00 93.12 181 VAL A O 1
ATOM 1392 N N . PHE A 1 182 ? 5.905 11.639 4.852 1.00 93.25 182 PHE A N 1
ATOM 1393 C CA . PHE A 1 182 ? 6.194 11.242 3.465 1.00 93.25 182 PHE A CA 1
ATOM 1394 C C . PHE A 1 182 ? 6.432 12.435 2.560 1.00 93.25 182 PHE A C 1
ATOM 1396 O O . PHE A 1 182 ? 7.340 12.405 1.737 1.00 93.25 182 PHE A O 1
ATOM 1403 N N . GLN A 1 183 ? 5.689 13.521 2.748 1.00 93.12 183 GLN A N 1
ATOM 1404 C CA . GLN A 1 183 ? 5.945 14.749 2.008 1.00 93.12 183 GLN A CA 1
ATOM 1405 C C . GLN A 1 183 ? 7.381 15.260 2.241 1.00 93.12 183 GLN A C 1
ATOM 1407 O O . GLN A 1 183 ? 8.063 15.631 1.288 1.00 93.12 183 GLN A O 1
ATOM 1412 N N . GLN A 1 184 ? 7.865 15.238 3.487 1.00 91.00 184 GLN A N 1
ATOM 1413 C CA . GLN A 1 184 ? 9.210 15.715 3.828 1.00 91.00 184 GLN A CA 1
ATOM 1414 C C . GLN A 1 184 ? 10.325 14.770 3.364 1.00 91.00 184 G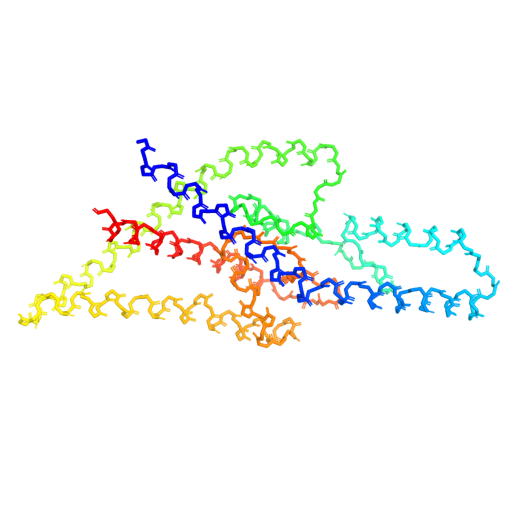LN A C 1
ATOM 1416 O O . GLN A 1 184 ? 11.330 15.238 2.834 1.00 91.00 184 GLN A O 1
ATOM 1421 N N . GLN A 1 185 ? 10.166 13.457 3.559 1.00 91.44 185 GLN A N 1
ATOM 1422 C CA . GLN A 1 185 ? 11.216 12.473 3.251 1.00 91.44 185 GLN A CA 1
ATOM 1423 C C . GLN A 1 185 ? 11.238 12.097 1.761 1.00 91.44 185 GLN A C 1
ATOM 1425 O O . GLN A 1 185 ? 12.289 12.069 1.110 1.00 91.44 185 GLN A O 1
ATOM 1430 N N . GLU A 1 186 ? 10.066 11.867 1.171 1.00 90.81 186 GLU A N 1
ATOM 1431 C CA . GLU A 1 186 ? 9.954 11.436 -0.223 1.00 90.81 186 GLU A CA 1
ATOM 1432 C C . GLU A 1 186 ? 9.924 12.610 -1.204 1.00 90.81 186 GLU A C 1
ATOM 1434 O O . GLU A 1 186 ? 10.311 12.449 -2.364 1.00 90.81 186 GLU A O 1
ATOM 1439 N N . GLY A 1 187 ? 9.574 13.815 -0.745 1.00 91.12 187 GLY A N 1
ATOM 1440 C CA . GLY A 1 187 ? 9.397 14.987 -1.607 1.00 91.12 187 GLY A CA 1
ATOM 1441 C C . GLY A 1 187 ? 8.114 14.928 -2.439 1.00 91.12 187 GLY A C 1
ATOM 1442 O O . GLY A 1 187 ? 8.009 15.606 -3.459 1.00 91.12 187 GLY A O 1
ATOM 1443 N N . TRP A 1 188 ? 7.158 14.090 -2.037 1.00 94.44 188 TRP A N 1
ATOM 1444 C CA . TRP A 1 188 ? 5.861 13.962 -2.691 1.00 94.44 188 TRP A CA 1
ATOM 1445 C C . TRP A 1 188 ? 4.957 15.157 -2.395 1.00 94.44 188 TRP A C 1
ATOM 1447 O O . TRP A 1 188 ? 5.092 15.837 -1.375 1.00 94.44 188 TRP A O 1
ATOM 1457 N N . SER A 1 189 ? 3.983 15.400 -3.272 1.00 95.06 189 SER A N 1
ATOM 1458 C CA . SER A 1 189 ? 2.899 16.326 -2.958 1.00 95.06 189 SER A CA 1
ATOM 1459 C C . SER A 1 189 ? 2.019 15.762 -1.838 1.00 95.06 189 SER A C 1
ATOM 1461 O O . SER A 1 189 ? 1.943 14.555 -1.607 1.00 95.06 189 SER A O 1
ATOM 1463 N N . TYR A 1 190 ? 1.272 16.641 -1.174 1.00 92.00 190 TYR A N 1
ATOM 1464 C CA . TYR A 1 190 ? 0.273 16.229 -0.190 1.00 92.00 190 TYR A CA 1
ATOM 1465 C C . TYR A 1 190 ? -0.765 15.248 -0.769 1.00 92.00 190 TYR A C 1
ATOM 1467 O O . TYR A 1 190 ? -1.140 14.289 -0.097 1.00 92.00 190 TYR A O 1
ATOM 1475 N N . SER A 1 191 ? -1.194 15.441 -2.021 1.00 92.69 191 SER A N 1
ATOM 1476 C CA . SER A 1 191 ? -2.141 14.535 -2.684 1.00 92.69 191 SER A CA 1
ATOM 1477 C C . SER A 1 191 ? -1.552 13.145 -2.937 1.00 92.69 191 SER A C 1
ATOM 1479 O O . SER A 1 191 ? -2.237 12.150 -2.729 1.00 92.69 191 SER A O 1
ATOM 1481 N N . GLN A 1 192 ? -0.278 13.062 -3.322 1.00 94.56 192 GLN A N 1
ATOM 1482 C CA . GLN A 1 192 ? 0.429 11.791 -3.504 1.00 94.56 192 GLN A CA 1
ATOM 1483 C C . GLN A 1 192 ? 0.645 11.075 -2.168 1.00 94.56 192 GLN A C 1
ATOM 1485 O O . GLN A 1 192 ? 0.432 9.871 -2.072 1.00 94.56 192 GLN A O 1
ATOM 1490 N N . ALA A 1 193 ? 1.003 11.816 -1.117 1.00 94.81 193 ALA A N 1
ATOM 1491 C CA . ALA A 1 193 ? 1.229 11.248 0.207 1.00 94.81 193 ALA A CA 1
ATOM 1492 C C . ALA A 1 193 ? -0.056 10.663 0.820 1.00 94.81 193 ALA A C 1
ATOM 1494 O O . ALA A 1 193 ? -0.028 9.546 1.332 1.00 94.81 193 ALA A O 1
ATOM 1495 N N . ILE A 1 194 ? -1.195 11.366 0.735 1.00 92.69 194 ILE A N 1
ATOM 1496 C CA . ILE A 1 194 ? -2.474 10.820 1.225 1.00 92.69 194 ILE A CA 1
ATOM 1497 C C . ILE A 1 194 ? -2.964 9.646 0.367 1.00 92.69 194 ILE A C 1
ATOM 1499 O O . ILE A 1 194 ? -3.488 8.676 0.916 1.00 92.69 194 ILE A O 1
ATOM 1503 N N . TYR A 1 195 ? -2.752 9.706 -0.952 1.00 94.31 195 TYR A N 1
ATOM 1504 C CA . TYR A 1 195 ? -3.028 8.599 -1.866 1.00 94.31 195 TYR A CA 1
ATOM 1505 C C . TYR A 1 195 ? -2.227 7.355 -1.470 1.00 94.31 195 TYR A C 1
ATOM 1507 O O . TYR A 1 195 ? -2.818 6.300 -1.255 1.00 94.31 195 TYR A O 1
ATOM 1515 N N . TYR A 1 196 ? -0.919 7.498 -1.248 1.00 94.56 196 TYR A N 1
ATOM 1516 C CA . TYR A 1 196 ? -0.066 6.415 -0.767 1.00 94.56 196 TYR A CA 1
ATOM 1517 C C . TYR A 1 196 ? -0.555 5.853 0.573 1.00 94.56 196 TYR A C 1
ATOM 1519 O O . TYR A 1 196 ? -0.751 4.647 0.685 1.00 94.56 196 TYR A O 1
ATOM 1527 N N . CYS A 1 197 ? -0.843 6.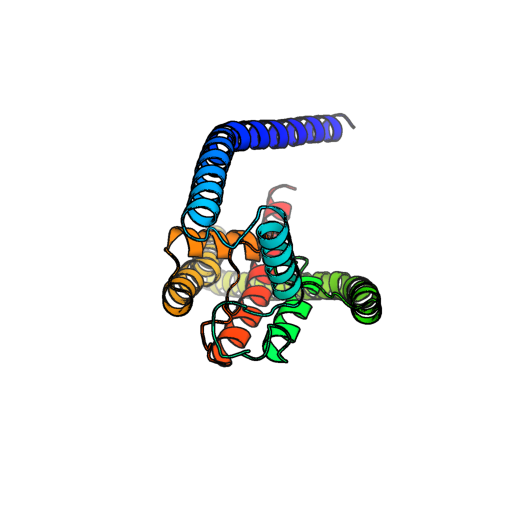701 1.571 1.00 93.88 197 CYS A N 1
ATOM 1528 C CA . CYS A 1 197 ? -1.382 6.241 2.856 1.00 93.88 197 CYS A CA 1
ATOM 1529 C C . CYS A 1 197 ? -2.639 5.377 2.680 1.00 93.88 197 CYS A C 1
ATOM 1531 O O . CYS A 1 197 ? -2.748 4.309 3.285 1.00 93.88 197 CYS A O 1
ATOM 1533 N N . PHE A 1 198 ? -3.579 5.824 1.843 1.00 92.69 198 PHE A N 1
ATOM 1534 C CA . PHE A 1 198 ? -4.824 5.104 1.605 1.00 92.69 198 PHE A CA 1
ATOM 1535 C C . PHE A 1 198 ? -4.605 3.794 0.842 1.00 92.69 198 PHE A C 1
ATOM 1537 O O . PHE A 1 198 ? -5.074 2.754 1.296 1.00 92.69 198 PHE A O 1
ATOM 1544 N N . ILE A 1 199 ? -3.875 3.810 -0.276 1.00 94.69 199 ILE A N 1
ATOM 1545 C CA . ILE A 1 199 ? -3.598 2.620 -1.103 1.00 94.69 199 ILE A CA 1
ATOM 1546 C C . ILE A 1 199 ? -2.817 1.557 -0.324 1.00 94.69 199 ILE A C 1
ATOM 1548 O O . ILE A 1 199 ? -3.081 0.362 -0.468 1.00 94.69 199 ILE A O 1
ATOM 1552 N N . THR A 1 200 ? -1.910 1.981 0.551 1.00 94.19 200 THR A N 1
ATOM 1553 C CA . THR A 1 200 ? -1.131 1.092 1.415 1.00 94.19 200 THR A CA 1
ATOM 1554 C C . THR A 1 200 ? -1.982 0.472 2.517 1.00 94.19 200 THR A C 1
ATOM 1556 O O . THR A 1 200 ? -2.030 -0.750 2.641 1.00 94.19 200 THR A O 1
ATOM 1559 N N . LEU A 1 201 ? -2.685 1.284 3.315 1.00 92.75 201 LEU A N 1
ATOM 1560 C CA . LEU A 1 201 ? -3.464 0.771 4.448 1.00 92.75 201 LEU A CA 1
ATOM 1561 C C . LEU A 1 201 ? -4.727 0.022 4.011 1.00 92.75 201 LEU A C 1
ATOM 1563 O O . LEU A 1 201 ? -5.177 -0.861 4.728 1.00 92.75 201 LEU A O 1
ATOM 1567 N N . SER A 1 202 ? -5.281 0.318 2.834 1.00 91.69 202 SER A N 1
ATOM 1568 C CA . SER A 1 202 ? -6.368 -0.473 2.236 1.00 91.69 202 SER A CA 1
ATOM 1569 C C . SER A 1 202 ? -5.896 -1.793 1.618 1.00 91.69 202 SER A C 1
ATOM 1571 O O . SER A 1 202 ? -6.724 -2.545 1.109 1.00 91.69 202 SER A O 1
ATOM 1573 N N . THR A 1 203 ? -4.593 -2.098 1.671 1.00 92.94 203 THR A N 1
ATOM 1574 C CA . THR A 1 203 ? -3.971 -3.299 1.083 1.00 92.94 203 THR A CA 1
ATOM 1575 C C . THR A 1 203 ? -4.130 -3.420 -0.436 1.00 92.94 203 THR A C 1
ATOM 1577 O O . THR A 1 203 ? -3.997 -4.508 -0.979 1.00 92.94 203 THR A O 1
ATOM 1580 N N . VAL A 1 204 ? -4.394 -2.309 -1.138 1.00 94.81 204 VAL A N 1
ATOM 1581 C CA . VAL A 1 204 ? -4.449 -2.283 -2.611 1.00 94.81 204 VAL A CA 1
ATOM 1582 C C . VAL A 1 204 ? -3.042 -2.347 -3.204 1.00 94.81 204 VAL A C 1
ATOM 1584 O O . VAL A 1 204 ? -2.810 -3.119 -4.125 1.00 94.81 204 VAL A O 1
ATOM 1587 N N . GLY A 1 205 ? -2.118 -1.534 -2.676 1.00 93.50 205 GLY A N 1
ATOM 1588 C CA . GLY A 1 205 ? -0.685 -1.622 -2.969 1.00 93.50 205 GLY A CA 1
ATOM 1589 C C . GLY A 1 205 ? -0.296 -1.556 -4.453 1.00 93.50 205 GLY A C 1
ATOM 1590 O O . GLY A 1 205 ? 0.359 -2.463 -4.943 1.00 93.50 205 GLY A O 1
ATOM 1591 N N . PHE A 1 206 ? -0.624 -0.475 -5.170 1.00 92.00 206 PHE A N 1
ATOM 1592 C CA . PHE A 1 206 ? -0.262 -0.346 -6.595 1.00 92.00 206 PHE A CA 1
ATOM 1593 C C . PHE A 1 206 ? 1.250 -0.302 -6.882 1.00 92.00 206 PHE A C 1
ATOM 1595 O O . PHE A 1 206 ? 1.671 -0.678 -7.973 1.00 92.00 206 PHE A O 1
ATOM 1602 N N . GLY A 1 207 ? 2.057 0.186 -5.933 1.00 89.44 207 GLY A N 1
ATOM 1603 C CA . GLY A 1 207 ? 3.519 0.270 -6.062 1.00 89.44 207 GLY A CA 1
ATOM 1604 C C . GLY A 1 207 ? 4.046 1.370 -6.982 1.00 89.44 207 GLY A C 1
ATOM 1605 O O . GLY A 1 207 ? 5.249 1.431 -7.231 1.00 89.44 207 GLY A O 1
ATOM 1606 N N . ASP A 1 208 ? 3.170 2.248 -7.459 1.00 89.25 208 ASP A N 1
ATOM 1607 C CA . ASP A 1 208 ? 3.494 3.495 -8.154 1.00 89.25 208 ASP A CA 1
ATOM 1608 C C . ASP A 1 208 ? 4.198 4.500 -7.227 1.00 89.25 208 ASP A C 1
ATOM 1610 O O . ASP A 1 208 ? 5.159 5.162 -7.622 1.00 89.25 208 ASP A O 1
ATOM 1614 N N . PHE A 1 209 ? 3.767 4.549 -5.967 1.00 91.06 209 PHE A N 1
ATOM 1615 C CA . PHE A 1 209 ? 4.439 5.234 -4.870 1.00 91.06 209 PHE A CA 1
ATOM 1616 C C . PHE A 1 209 ? 4.825 4.219 -3.801 1.00 91.06 209 PHE A C 1
ATOM 1618 O O . PHE A 1 209 ? 3.974 3.508 -3.268 1.00 91.06 209 PHE A O 1
ATOM 1625 N N . VAL A 1 210 ? 6.115 4.161 -3.468 1.00 89.38 210 VAL A N 1
ATOM 1626 C CA . VAL A 1 210 ? 6.638 3.311 -2.393 1.00 89.38 210 VAL A CA 1
ATOM 1627 C C . VAL A 1 210 ? 7.682 4.094 -1.617 1.00 89.38 210 VAL A C 1
ATOM 1629 O O . VAL A 1 210 ? 8.673 4.552 -2.186 1.00 89.38 210 VAL A O 1
ATOM 1632 N N . ALA A 1 211 ? 7.431 4.271 -0.322 1.00 89.44 211 ALA A N 1
ATOM 1633 C CA . ALA A 1 211 ? 8.369 4.942 0.565 1.00 89.44 211 ALA A CA 1
ATOM 1634 C C . ALA A 1 211 ? 9.610 4.071 0.787 1.00 89.44 211 ALA A C 1
ATOM 1636 O O . ALA A 1 211 ? 9.512 2.844 0.747 1.00 89.44 211 ALA A O 1
ATOM 1637 N N . ASP A 1 212 ? 10.757 4.700 1.048 1.00 85.62 212 ASP A N 1
ATOM 1638 C CA . ASP A 1 212 ? 12.033 4.003 1.290 1.00 85.62 212 ASP A CA 1
ATOM 1639 C C . ASP A 1 212 ? 12.481 3.114 0.105 1.00 85.62 212 ASP A C 1
ATOM 1641 O O . ASP A 1 212 ? 13.140 2.090 0.271 1.00 85.62 212 ASP A O 1
ATOM 1645 N N . ASN A 1 213 ? 12.091 3.487 -1.121 1.00 79.81 213 ASN A N 1
ATOM 1646 C CA . ASN A 1 213 ? 12.362 2.706 -2.334 1.00 79.81 213 ASN A CA 1
ATOM 1647 C C . ASN A 1 213 ? 13.029 3.518 -3.459 1.00 79.81 213 ASN A C 1
ATOM 1649 O O . ASN A 1 213 ? 13.073 3.082 -4.608 1.00 79.81 213 ASN A O 1
ATOM 1653 N N . ASN A 1 214 ? 13.544 4.714 -3.173 1.00 79.38 214 ASN A N 1
ATOM 1654 C CA . ASN A 1 214 ? 14.299 5.484 -4.159 1.00 79.38 214 ASN A CA 1
ATOM 1655 C C . ASN A 1 214 ? 15.801 5.143 -4.074 1.00 79.38 214 ASN A C 1
ATOM 1657 O O . ASN A 1 214 ? 16.431 5.484 -3.073 1.00 79.38 214 ASN A O 1
ATOM 1661 N N . PRO A 1 215 ? 16.403 4.522 -5.106 1.00 72.44 215 PRO A N 1
ATOM 1662 C CA . PRO A 1 215 ? 17.814 4.129 -5.076 1.00 72.44 215 PRO A CA 1
ATOM 1663 C C . PRO A 1 215 ? 18.779 5.322 -5.159 1.00 72.44 215 PRO A C 1
ATOM 1665 O O . PRO A 1 215 ? 19.956 5.181 -4.824 1.00 72.44 215 PRO A O 1
ATOM 1668 N N . ASP A 1 216 ? 18.282 6.490 -5.577 1.00 74.00 216 ASP A N 1
ATOM 1669 C CA . ASP A 1 216 ? 19.050 7.732 -5.680 1.00 74.00 216 ASP A CA 1
ATOM 1670 C C . ASP A 1 216 ? 19.041 8.527 -4.355 1.00 74.00 216 ASP A C 1
ATOM 1672 O O . ASP A 1 216 ? 19.726 9.545 -4.234 1.00 74.00 216 ASP A O 1
ATOM 1676 N N . LYS A 1 217 ? 18.267 8.088 -3.348 1.00 78.44 217 LYS A N 1
ATOM 1677 C CA . LYS A 1 217 ? 18.189 8.708 -2.018 1.00 78.44 217 LYS A CA 1
ATOM 1678 C C . LYS A 1 217 ? 18.719 7.765 -0.942 1.00 78.44 217 LYS A C 1
ATOM 1680 O O . LYS A 1 217 ? 18.491 6.561 -0.969 1.00 78.44 217 LYS A O 1
ATOM 1685 N N . VAL A 1 218 ? 19.399 8.336 0.050 1.00 78.19 218 VAL A N 1
ATOM 1686 C CA . VAL A 1 218 ? 19.805 7.610 1.257 1.00 78.19 218 VAL A CA 1
ATOM 1687 C C . VAL A 1 218 ? 18.794 7.908 2.352 1.00 78.19 218 VAL A C 1
ATOM 1689 O O . VAL A 1 218 ? 18.702 9.043 2.820 1.00 78.19 218 VAL A O 1
ATOM 1692 N N . TYR A 1 219 ? 18.047 6.887 2.754 1.00 82.12 219 TYR A N 1
ATOM 1693 C CA . TYR A 1 219 ? 17.109 6.977 3.863 1.00 82.12 219 TYR A CA 1
ATOM 1694 C C . TYR A 1 219 ? 17.783 6.554 5.172 1.00 82.12 219 TYR A C 1
ATOM 1696 O O . TYR A 1 219 ? 18.619 5.646 5.179 1.00 82.12 219 TYR A O 1
ATOM 1704 N N . PRO A 1 220 ? 17.445 7.200 6.296 1.00 84.62 220 PRO A N 1
ATOM 1705 C CA . PRO A 1 220 ? 17.927 6.777 7.600 1.00 84.62 220 PRO A CA 1
ATOM 1706 C C . PRO A 1 220 ? 17.169 5.531 8.087 1.00 84.62 220 PRO A C 1
ATOM 1708 O O . PRO A 1 220 ? 15.962 5.425 7.896 1.00 84.62 220 PRO A O 1
ATOM 1711 N N . GLU A 1 221 ? 17.838 4.618 8.797 1.00 81.50 221 GLU A N 1
ATOM 1712 C CA . GLU A 1 221 ? 17.239 3.333 9.217 1.00 81.50 221 GLU A CA 1
ATOM 1713 C C . GLU A 1 221 ? 15.964 3.477 10.067 1.00 81.50 221 GLU A C 1
ATOM 1715 O O . GLU A 1 221 ? 15.058 2.644 9.992 1.00 81.50 221 GLU A O 1
ATOM 1720 N N . TRP A 1 222 ? 15.857 4.552 10.860 1.00 86.50 222 TRP A N 1
ATOM 1721 C CA . TRP A 1 222 ? 14.664 4.817 11.668 1.00 86.50 222 TRP A CA 1
ATOM 1722 C C . TRP A 1 222 ? 13.409 4.998 10.809 1.00 86.50 222 TRP A C 1
ATOM 1724 O O . TRP A 1 222 ? 12.309 4.695 11.271 1.00 86.50 222 TRP A O 1
ATOM 1734 N N . TYR A 1 223 ? 13.563 5.475 9.571 1.00 87.88 223 TYR A N 1
ATOM 1735 C CA . TYR A 1 223 ? 12.451 5.731 8.666 1.00 87.88 223 TYR A CA 1
ATOM 1736 C C . TYR A 1 223 ? 11.787 4.422 8.245 1.00 87.88 223 TYR A C 1
ATOM 1738 O O . TYR A 1 223 ? 10.577 4.282 8.392 1.00 87.88 223 TYR A O 1
ATOM 1746 N N . SER A 1 224 ? 12.567 3.417 7.852 1.00 84.19 224 SER A N 1
ATOM 1747 C CA . SER A 1 224 ? 12.059 2.092 7.480 1.00 84.19 224 SER A CA 1
ATOM 1748 C C . SER A 1 224 ? 11.370 1.370 8.647 1.00 84.19 224 SER A C 1
ATOM 1750 O O . SER A 1 224 ? 10.352 0.690 8.472 1.00 84.19 224 SER A O 1
ATOM 1752 N N . VAL A 1 225 ? 11.896 1.530 9.868 1.00 86.38 225 VAL A N 1
ATOM 1753 C CA . VAL A 1 225 ? 11.277 0.979 11.088 1.00 86.38 225 VAL A CA 1
ATOM 1754 C C . VAL A 1 225 ? 9.950 1.676 11.380 1.00 86.38 225 VAL A C 1
ATOM 1756 O O . VAL A 1 225 ? 8.952 1.008 11.672 1.00 86.38 225 VAL A O 1
ATOM 1759 N N . LEU A 1 226 ? 9.914 3.006 11.264 1.00 89.56 226 LEU A N 1
ATOM 1760 C CA . LEU A 1 226 ? 8.698 3.802 11.418 1.00 89.56 226 LEU A CA 1
ATOM 1761 C C . LEU A 1 226 ? 7.651 3.412 10.370 1.00 89.56 226 LEU A C 1
ATOM 1763 O O . LEU A 1 226 ? 6.497 3.202 10.730 1.00 89.56 226 LEU A O 1
ATOM 1767 N N . MET A 1 227 ? 8.060 3.230 9.115 1.00 89.06 227 MET A N 1
ATOM 1768 C CA . MET A 1 227 ? 7.221 2.753 8.013 1.00 89.06 227 MET A CA 1
ATOM 1769 C C . MET A 1 227 ? 6.581 1.401 8.309 1.00 89.06 227 MET A C 1
ATOM 1771 O O . MET A 1 227 ? 5.362 1.256 8.240 1.00 89.06 227 MET A O 1
ATOM 1775 N N . THR A 1 228 ? 7.400 0.413 8.673 1.00 86.94 228 THR A N 1
ATOM 1776 C CA . THR A 1 228 ? 6.932 -0.949 8.967 1.00 86.94 228 THR A CA 1
ATOM 1777 C C . THR A 1 228 ? 5.967 -0.951 10.151 1.00 86.94 228 THR A C 1
ATOM 1779 O O . THR A 1 228 ? 4.913 -1.587 10.108 1.00 86.94 228 THR A O 1
ATOM 1782 N N . SER A 1 229 ? 6.298 -0.185 11.194 1.00 88.94 229 SER A N 1
ATOM 1783 C CA . SER A 1 229 ? 5.450 -0.030 12.376 1.00 88.94 229 SER A CA 1
ATOM 1784 C C . SER A 1 229 ? 4.123 0.645 12.024 1.00 88.94 229 SER A C 1
ATOM 1786 O O . SER A 1 229 ? 3.065 0.173 12.436 1.00 88.94 229 SER A O 1
ATOM 1788 N N . TRP A 1 230 ? 4.161 1.718 11.229 1.00 92.88 230 TRP A N 1
ATOM 1789 C CA . TRP A 1 230 ? 2.971 2.427 10.761 1.00 92.88 230 TRP A CA 1
ATOM 1790 C C . TRP A 1 230 ? 2.042 1.512 9.963 1.00 92.88 230 TRP A C 1
ATOM 1792 O O . TRP A 1 230 ? 0.850 1.484 10.261 1.00 92.88 230 TRP A O 1
ATOM 1802 N N . ILE A 1 231 ? 2.569 0.720 9.023 1.00 91.81 231 ILE A N 1
ATOM 1803 C CA . ILE A 1 231 ? 1.773 -0.252 8.258 1.00 91.81 231 ILE A CA 1
ATOM 1804 C C . ILE A 1 231 ? 1.089 -1.242 9.206 1.00 91.81 231 ILE A C 1
ATOM 1806 O O . ILE A 1 231 ? -0.124 -1.431 9.133 1.00 91.81 231 ILE A O 1
ATOM 1810 N N . PHE A 1 232 ? 1.841 -1.840 10.134 1.00 90.12 232 PHE A N 1
ATOM 1811 C CA . PHE A 1 232 ? 1.299 -2.829 11.066 1.00 90.12 232 PHE A CA 1
ATOM 1812 C C . PHE A 1 232 ? 0.178 -2.257 11.949 1.00 90.12 232 PHE A C 1
ATOM 1814 O O . PHE A 1 232 ? -0.918 -2.820 12.015 1.00 90.12 232 PHE A O 1
ATOM 1821 N N . PHE A 1 233 ? 0.420 -1.120 12.608 1.00 90.44 233 PHE A N 1
ATOM 1822 C CA . PHE A 1 233 ? -0.576 -0.501 13.487 1.00 90.44 233 PHE A CA 1
ATOM 1823 C C . PHE A 1 233 ? -1.744 0.121 12.713 1.00 90.44 233 PHE A C 1
ATOM 1825 O O . PHE A 1 233 ? -2.879 0.068 13.188 1.00 90.44 233 PHE A O 1
ATOM 1832 N N . GLY A 1 234 ? -1.499 0.659 11.518 1.00 91.81 234 GLY A N 1
ATOM 1833 C CA . GLY A 1 234 ? -2.535 1.208 10.647 1.00 91.81 234 GLY A CA 1
ATOM 1834 C C . GLY A 1 234 ? -3.501 0.131 10.157 1.00 91.81 234 GLY A C 1
ATOM 1835 O O . GLY A 1 234 ? -4.714 0.323 10.226 1.00 91.81 234 GLY A O 1
ATOM 1836 N N . LEU A 1 235 ? -2.990 -1.041 9.765 1.00 90.25 235 LEU A N 1
ATOM 1837 C CA . LEU A 1 235 ? -3.824 -2.196 9.412 1.00 90.25 235 LEU A CA 1
ATOM 1838 C C . LEU A 1 235 ? -4.606 -2.737 10.611 1.00 90.25 235 LEU A C 1
ATOM 1840 O O . LEU A 1 235 ? -5.772 -3.110 10.472 1.00 90.25 235 LEU A O 1
ATOM 1844 N N . ALA A 1 236 ? -4.007 -2.750 11.804 1.00 89.38 236 ALA A N 1
ATOM 1845 C CA . ALA A 1 236 ? -4.714 -3.150 13.019 1.00 89.38 236 ALA A CA 1
ATOM 1846 C C . ALA A 1 236 ? -5.869 -2.189 13.351 1.00 89.38 236 ALA A C 1
ATOM 1848 O O . ALA A 1 236 ? -6.957 -2.628 13.735 1.00 89.38 236 ALA A O 1
ATOM 1849 N N . TRP A 1 237 ? -5.664 -0.885 13.152 1.00 88.69 237 TRP A N 1
ATOM 1850 C CA . TRP A 1 237 ? -6.716 0.117 13.299 1.00 88.69 237 TRP A CA 1
ATOM 1851 C C . TRP A 1 237 ? -7.810 -0.019 12.233 1.00 88.69 237 TRP A C 1
ATOM 1853 O O . TRP A 1 237 ? -8.993 0.039 12.571 1.00 88.69 237 TRP A O 1
ATOM 1863 N N . LEU A 1 238 ? -7.452 -0.276 10.971 1.00 86.81 238 LEU A N 1
ATOM 1864 C CA . LEU A 1 238 ? -8.436 -0.516 9.912 1.00 86.81 238 LEU A CA 1
ATOM 1865 C C . LEU A 1 238 ? -9.265 -1.781 10.187 1.00 86.81 238 LEU A C 1
ATOM 1867 O O . LEU A 1 238 ? -10.481 -1.770 10.020 1.00 86.81 238 LEU A O 1
ATOM 1871 N N . SER A 1 239 ? -8.638 -2.846 10.690 1.00 82.62 239 SER A N 1
ATOM 1872 C CA . SER A 1 239 ? -9.342 -4.051 11.147 1.00 82.62 239 SER A CA 1
ATOM 1873 C C . SER A 1 239 ? -10.366 -3.730 12.244 1.00 82.62 239 SER A C 1
ATOM 1875 O O . SER A 1 239 ? -11.495 -4.218 12.205 1.00 82.62 239 SER A O 1
ATOM 1877 N N . LEU A 1 240 ? -10.028 -2.853 13.197 1.00 82.12 240 LEU A N 1
ATOM 1878 C CA . LEU A 1 240 ? -10.978 -2.376 14.209 1.00 82.12 240 LEU A CA 1
ATOM 1879 C C . LEU A 1 240 ? -12.152 -1.610 13.582 1.00 82.12 240 LEU A C 1
ATOM 1881 O O . LEU A 1 240 ? -13.293 -1.838 13.986 1.00 82.12 240 LEU A O 1
ATOM 1885 N N . LEU A 1 241 ? -11.894 -0.734 12.605 1.00 83.00 241 LEU A N 1
ATOM 1886 C CA . LEU A 1 241 ? -12.950 -0.014 11.886 1.00 83.00 241 LEU A CA 1
ATOM 1887 C C . LEU A 1 241 ? -13.909 -0.964 11.175 1.00 83.00 241 LEU A C 1
ATOM 1889 O O . LEU A 1 241 ? -15.122 -0.795 11.286 1.00 83.00 241 LEU A O 1
ATOM 1893 N N . ILE A 1 242 ? -13.372 -1.954 10.461 1.00 80.69 242 ILE A N 1
ATOM 1894 C CA . ILE A 1 242 ? -14.169 -2.932 9.717 1.00 80.69 242 ILE A CA 1
ATOM 1895 C C . ILE A 1 242 ? -15.029 -3.741 10.687 1.00 80.69 242 ILE A C 1
ATOM 1897 O O . ILE A 1 242 ? -16.240 -3.796 10.506 1.00 80.69 242 ILE A O 1
ATOM 1901 N N . ASN A 1 243 ? -14.434 -4.290 11.752 1.00 76.56 243 ASN A N 1
ATOM 1902 C CA . ASN A 1 243 ? -15.169 -5.074 12.749 1.00 76.56 243 ASN A CA 1
ATOM 1903 C C . ASN A 1 243 ? -16.297 -4.259 13.396 1.00 76.56 243 ASN A C 1
ATOM 1905 O O . ASN A 1 243 ? -17.424 -4.727 13.476 1.00 76.56 243 ASN A O 1
ATOM 1909 N N . HIS A 1 244 ? -16.025 -3.013 13.790 1.00 78.38 244 HIS A N 1
ATOM 1910 C CA . HIS A 1 244 ? -17.057 -2.152 14.369 1.00 78.38 244 HIS A CA 1
ATOM 1911 C C . HIS A 1 244 ? -18.143 -1.750 13.358 1.00 78.38 244 HIS A C 1
ATOM 1913 O O . HIS A 1 244 ? -19.296 -1.566 13.732 1.00 78.38 244 HIS A O 1
ATOM 1919 N N . SER A 1 245 ? -17.790 -1.593 12.079 1.00 77.12 245 SER A N 1
ATOM 1920 C CA . SER A 1 245 ? -18.765 -1.286 11.025 1.00 77.12 245 SER A CA 1
ATOM 1921 C C . SER A 1 245 ? -19.676 -2.478 10.743 1.00 77.12 245 SER A C 1
ATOM 1923 O O . SER A 1 245 ? -20.864 -2.279 10.517 1.00 77.12 245 SER A O 1
ATOM 1925 N N . ILE A 1 246 ? -19.139 -3.702 10.792 1.00 78.25 246 ILE A N 1
ATOM 1926 C CA . ILE A 1 246 ? -19.924 -4.939 10.689 1.00 78.25 246 ILE A CA 1
ATOM 1927 C C . ILE A 1 246 ? -20.891 -5.042 11.873 1.00 78.25 246 ILE A C 1
ATOM 1929 O O . ILE A 1 246 ? -22.084 -5.195 11.644 1.00 78.25 246 ILE A O 1
ATOM 1933 N N . ASP A 1 247 ? -20.410 -4.831 13.104 1.00 74.81 247 ASP A N 1
ATOM 1934 C CA . ASP A 1 247 ? -21.244 -4.844 14.319 1.00 74.81 247 ASP A CA 1
ATOM 1935 C C . ASP A 1 247 ? -22.389 -3.801 14.294 1.00 74.81 247 ASP A C 1
ATOM 1937 O O . ASP A 1 247 ? -23.357 -3.935 15.036 1.00 74.81 247 ASP A O 1
ATOM 1941 N N . LEU A 1 248 ? -22.268 -2.728 13.499 1.00 72.50 248 LEU A N 1
ATOM 1942 C CA . LEU A 1 248 ? -23.312 -1.708 13.311 1.00 72.50 248 LEU A CA 1
ATOM 1943 C C . LEU A 1 248 ? -24.301 -2.040 12.183 1.00 72.50 248 LEU A C 1
ATOM 1945 O O . LEU A 1 248 ? -25.390 -1.463 12.149 1.00 72.50 248 LEU A O 1
ATOM 1949 N N . LEU A 1 249 ? -23.881 -2.859 11.216 1.00 72.88 249 LEU A N 1
ATOM 1950 C CA . LEU A 1 249 ? -24.665 -3.229 10.035 1.00 72.88 249 LEU A CA 1
ATOM 1951 C C . LEU A 1 249 ? -25.498 -4.501 10.258 1.00 72.88 249 LEU A C 1
ATOM 1953 O O . LEU A 1 249 ? -26.508 -4.663 9.571 1.00 72.88 249 LEU A O 1
ATOM 1957 N N . GLU A 1 250 ? -25.076 -5.377 11.175 1.00 63.78 250 GLU A N 1
ATOM 1958 C CA . GLU A 1 250 ? -25.846 -6.531 11.678 1.00 63.78 250 GLU A CA 1
ATOM 1959 C C . GLU A 1 250 ? -26.835 -6.138 12.788 1.00 63.78 250 GLU A C 1
ATOM 1961 O O . GLU A 1 250 ? -27.971 -6.673 12.760 1.00 63.78 250 GLU A O 1
#